Protein AF-A0A7M3M800-F1 (afdb_monomer)

Sequence (243 aa):
MPFVLALTIFAPSRLDRTDDPLITRAHIARTAVGVAATLWMIYAYPMRQSATDFAKDRFTEVFISAGVLVVTGPIALIAFLIAARPPLRSLYLNRVGRPLLAVAAFCAWPVVLWWLLAEGGLEFAKDFGILQFVVYPLSLVAALFVLLFGLGAIVFSVHFTFRAADVHEILPPLLAPVLVWTMFGFQLFDDAPVAAPPAVQLLFLIAPPVSVTALSVWEVRRLRTHHGITLRRALHRDRPRTA

Nearest PDB structures (foldseek):
  5c21-assembly1_B  TM=1.677E-01  e=7.684E+00  Escherichia coli

Foldseek 3Di:
DLLVVLCVLQPAPDPPDPPDVVLVVLVVVLVVVLVVLVVCQPVVFPFPDDPVVVVVVVVVLLVVLLVVLLVLLVVLLVVLLVLADPPCSVVLVVQVVSLVVLSVLLVCLVVVLCCLPPPNQQVVLVVPVVCSVVSVVVSVVVSVSSVVNNVSSSVSCNVCSSNLVSSDVLSVLVSQLVSLVVSLVVVVPDDDRTPDDPVSSVCSSVVRNVSSNVSSVVVQVCCCPPVVDHSCVSRVVDDPPDD

Mean predicted aligned error: 11.09 Å

Solvent-accessible surface area (backbone atoms only — not comparable to full-atom values): 13161 Å² total; per-residue (Å²): 110,43,53,59,54,27,45,68,57,21,46,65,85,68,89,82,60,86,80,49,68,66,58,56,48,51,53,51,51,50,51,50,52,53,49,51,52,51,53,48,49,61,71,76,30,63,61,75,52,54,76,68,53,54,51,49,52,53,51,50,50,52,54,51,51,35,56,50,42,61,55,47,49,56,51,53,50,50,51,50,51,69,66,32,49,91,78,55,44,62,64,39,55,74,38,44,58,56,29,49,47,34,43,48,52,57,66,43,41,63,55,53,42,46,37,34,68,63,64,57,24,56,49,54,17,62,78,48,60,86,51,20,78,56,40,40,59,49,32,51,52,49,40,51,42,48,51,48,22,43,57,33,41,45,56,33,31,61,74,38,52,33,23,38,51,65,58,36,84,66,43,48,50,55,48,52,32,54,52,40,48,53,49,45,59,56,54,72,78,50,80,77,68,47,70,55,60,68,71,55,50,52,46,66,59,46,47,60,39,53,52,41,40,52,50,27,54,48,49,54,51,44,37,33,73,79,68,67,50,36,77,47,61,75,32,64,65,63,73,81,81,82,124

pLDDT: mean 73.56, std 10.27, range [41.38, 89.31]

Radius of gyration: 21.96 Å; Cα contacts (8 Å, |Δi|>4): 191; chains: 1; bounding box: 59×44×64 Å

Secondary structure (DSSP, 8-state):
-HHHHHHHHHS---TT----HHHHHHHHHHHHHHHHHHHHHHHHS-BSS-HHHHHHHHHHHHHHHHHHHHHHHHHHHHHHHHHS-TTTHHHHHHHHHHHHHHHHHHHHHHHHHHHHHTTSSTTTTGGGGGGHHHHHHHHHHHHHHHHHHHHHHHHHHHHHGGGGGGT-TTHHHHHHHHHHHHHHHHHTSSPPSB---HHHHHHHHHHHHHHHHHHHHHHHHHHHHHS---HHHHTT-------

Structure (mmCIF, N/CA/C/O backbone):
data_AF-A0A7M3M800-F1
#
_entry.id   AF-A0A7M3M800-F1
#
loop_
_atom_site.group_PDB
_atom_site.id
_atom_site.type_symbol
_atom_site.label_atom_id
_atom_site.label_alt_id
_atom_site.label_comp_id
_atom_site.label_asym_id
_atom_site.label_entity_id
_atom_site.label_seq_id
_atom_site.pdbx_PDB_ins_code
_atom_site.Cartn_x
_atom_site.Cartn_y
_atom_site.Cartn_z
_atom_site.occupancy
_atom_site.B_iso_or_equiv
_atom_site.auth_seq_id
_atom_site.auth_comp_id
_atom_site.auth_asym_id
_atom_site.auth_atom_id
_atom_site.pdbx_PDB_model_num
ATOM 1 N N . MET A 1 1 ? 22.553 0.624 3.981 1.00 66.62 1 MET A N 1
ATOM 2 C CA . MET A 1 1 ? 21.696 -0.189 3.086 1.00 66.62 1 MET A CA 1
ATOM 3 C C . MET A 1 1 ? 20.336 0.494 2.936 1.00 66.62 1 MET A C 1
ATOM 5 O O . MET A 1 1 ? 19.708 0.730 3.964 1.00 66.62 1 MET A O 1
ATOM 9 N N . PRO A 1 2 ? 19.886 0.840 1.715 1.00 69.25 2 PRO A N 1
ATOM 10 C CA . PRO A 1 2 ? 18.674 1.646 1.478 1.00 69.25 2 PRO A CA 1
ATOM 11 C C . PRO A 1 2 ? 17.392 0.989 2.012 1.00 69.25 2 PRO A C 1
ATOM 13 O O . PRO A 1 2 ? 16.551 1.660 2.603 1.00 69.25 2 PRO A O 1
ATOM 16 N N . PHE A 1 3 ? 17.294 -0.340 1.926 1.00 67.00 3 PHE A N 1
ATOM 17 C CA . PHE A 1 3 ? 16.167 -1.100 2.477 1.00 67.00 3 PHE A CA 1
ATOM 18 C C . PHE A 1 3 ? 16.067 -1.028 4.002 1.00 67.00 3 PHE A C 1
ATOM 20 O O . PHE A 1 3 ? 14.967 -0.971 4.536 1.00 67.00 3 PHE A O 1
ATOM 27 N N . VAL A 1 4 ? 17.198 -0.981 4.710 1.00 72.12 4 VAL A N 1
ATOM 28 C CA . VAL A 1 4 ? 17.208 -0.848 6.176 1.00 72.12 4 VAL A CA 1
ATOM 29 C C . VAL A 1 4 ? 16.710 0.537 6.587 1.00 72.12 4 VAL A C 1
ATOM 31 O O . VAL A 1 4 ? 15.950 0.649 7.540 1.00 72.12 4 VAL A O 1
ATOM 34 N N . LEU A 1 5 ? 17.073 1.581 5.835 1.00 69.81 5 LEU A N 1
ATOM 35 C CA . LEU A 1 5 ? 16.568 2.936 6.066 1.00 69.81 5 LEU A CA 1
ATOM 36 C C . LEU A 1 5 ? 15.060 3.035 5.783 1.00 69.81 5 LEU A C 1
ATOM 38 O O . LEU A 1 5 ? 14.322 3.660 6.538 1.00 69.81 5 LEU A O 1
ATOM 42 N N . ALA A 1 6 ? 14.581 2.391 4.717 1.00 63.91 6 ALA A N 1
ATOM 43 C CA . ALA A 1 6 ? 13.150 2.315 4.449 1.00 63.91 6 ALA A CA 1
ATOM 44 C C . ALA A 1 6 ? 12.423 1.551 5.575 1.00 63.91 6 ALA A C 1
ATOM 46 O O . ALA A 1 6 ? 11.414 2.022 6.093 1.00 63.91 6 ALA A O 1
ATOM 47 N N . LEU A 1 7 ? 12.974 0.431 6.046 1.00 62.25 7 LEU A N 1
ATOM 48 C CA . LEU A 1 7 ? 12.419 -0.295 7.188 1.00 62.25 7 LEU A CA 1
ATOM 49 C C . LEU A 1 7 ? 12.346 0.575 8.446 1.00 62.25 7 LEU A C 1
ATOM 51 O O . LEU A 1 7 ? 11.314 0.587 9.099 1.00 62.25 7 LEU A O 1
ATOM 55 N N . THR A 1 8 ? 13.373 1.351 8.789 1.00 67.44 8 THR A N 1
ATOM 56 C CA . THR A 1 8 ? 13.325 2.189 10.002 1.00 67.44 8 THR A CA 1
ATOM 57 C C . THR A 1 8 ? 12.330 3.346 9.900 1.00 67.44 8 THR A C 1
ATOM 59 O O . THR A 1 8 ? 11.743 3.748 10.909 1.00 67.44 8 THR A O 1
ATOM 62 N N . ILE A 1 9 ? 12.121 3.887 8.697 1.00 63.56 9 ILE A N 1
ATOM 63 C CA . ILE A 1 9 ? 11.197 5.003 8.464 1.00 63.56 9 ILE A CA 1
ATOM 64 C C . ILE A 1 9 ? 9.745 4.530 8.406 1.00 63.56 9 ILE A C 1
ATOM 66 O O . ILE A 1 9 ? 8.882 5.235 8.930 1.00 63.56 9 ILE A O 1
ATOM 70 N N . PHE A 1 10 ? 9.477 3.363 7.810 1.00 57.25 10 PHE A N 1
ATOM 71 C CA . PHE A 1 10 ? 8.125 2.864 7.536 1.00 57.25 10 PHE A CA 1
ATOM 72 C C . PHE A 1 10 ? 7.652 1.753 8.485 1.00 57.25 10 PHE A C 1
ATOM 74 O O . PHE A 1 10 ? 6.443 1.570 8.616 1.00 57.25 10 PHE A O 1
ATOM 81 N N . ALA A 1 11 ? 8.543 1.039 9.180 1.00 55.22 11 ALA A N 1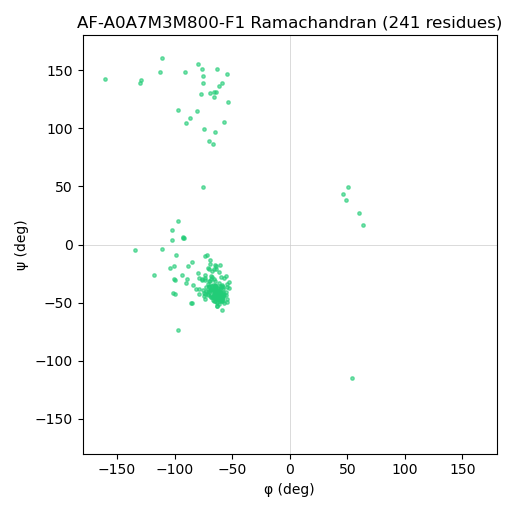
ATOM 82 C CA . ALA A 1 11 ? 8.130 0.034 10.157 1.00 55.22 11 ALA A CA 1
ATOM 83 C C . ALA A 1 11 ? 7.622 0.695 11.458 1.00 55.22 11 ALA A C 1
ATOM 85 O O . ALA A 1 11 ? 8.209 1.677 11.933 1.00 55.22 11 ALA A O 1
ATOM 86 N N . PRO A 1 12 ? 6.538 0.173 12.063 1.00 56.97 12 PRO A N 1
ATOM 87 C CA . PRO A 1 12 ? 6.057 0.620 13.367 1.00 56.97 12 PRO A CA 1
ATOM 88 C C . PRO A 1 12 ? 7.122 0.377 14.439 1.00 56.97 12 PRO A C 1
ATOM 90 O O . PRO A 1 12 ? 7.728 -0.690 14.487 1.00 56.97 12 PRO A O 1
ATOM 93 N N . SER A 1 13 ? 7.346 1.351 15.322 1.00 53.56 13 SER A N 1
ATOM 94 C CA . SER A 1 13 ? 8.432 1.289 16.315 1.00 53.56 13 SER A CA 1
ATOM 95 C C . SER A 1 13 ? 7.961 0.919 17.727 1.00 53.56 13 SER A C 1
ATOM 97 O O . SER A 1 13 ? 8.688 1.155 18.691 1.00 53.56 13 SER A O 1
ATOM 99 N N . ARG A 1 14 ? 6.721 0.443 17.899 1.00 53.25 14 ARG A N 1
ATOM 100 C CA . ARG A 1 14 ? 6.152 0.130 19.221 1.00 53.25 14 ARG A CA 1
ATOM 101 C C . ARG A 1 14 ? 6.281 -1.359 19.555 1.00 53.25 14 ARG A C 1
ATOM 103 O O . ARG A 1 14 ? 5.623 -2.186 18.942 1.00 53.25 14 ARG A O 1
ATOM 110 N N . LEU A 1 15 ? 7.068 -1.641 20.596 1.00 42.09 15 LEU A N 1
ATOM 111 C CA . LEU A 1 15 ? 7.199 -2.932 21.299 1.00 42.09 15 LEU A CA 1
ATOM 112 C C . LEU A 1 15 ? 5.979 -3.299 22.168 1.00 42.09 15 LEU A C 1
ATOM 114 O O . LEU A 1 15 ? 5.907 -4.411 22.668 1.00 42.09 15 LEU A O 1
ATOM 118 N N . ASP A 1 16 ? 5.035 -2.374 22.351 1.00 47.22 16 ASP A N 1
ATOM 119 C CA . ASP A 1 16 ? 3.872 -2.529 23.241 1.00 47.22 16 ASP A CA 1
ATOM 120 C C . ASP A 1 16 ? 2.608 -2.973 22.483 1.00 47.22 16 ASP A C 1
ATOM 122 O O . ASP A 1 16 ? 1.481 -2.744 22.915 1.00 47.22 16 ASP A O 1
ATOM 126 N N . ARG A 1 17 ? 2.788 -3.550 21.287 1.00 59.06 17 ARG A N 1
ATOM 127 C CA . ARG A 1 17 ? 1.680 -4.092 20.503 1.00 59.06 17 ARG A CA 1
ATOM 128 C C . ARG A 1 17 ? 1.164 -5.332 21.218 1.00 59.06 17 ARG A C 1
ATOM 130 O O . ARG A 1 17 ? 1.930 -6.241 21.525 1.00 59.06 17 ARG A O 1
ATOM 137 N N . THR A 1 18 ? -0.145 -5.402 21.421 1.00 56.22 18 THR A N 1
ATOM 138 C CA . THR A 1 18 ? -0.810 -6.667 21.734 1.00 56.22 18 THR A CA 1
ATOM 139 C C . THR A 1 18 ? -0.702 -7.569 20.506 1.00 56.22 18 THR A C 1
ATOM 141 O O . THR A 1 18 ? -1.545 -7.554 19.611 1.00 56.22 18 THR A O 1
ATOM 144 N N . ASP A 1 19 ? 0.408 -8.303 20.417 1.00 57.59 19 ASP A N 1
ATOM 145 C CA . ASP A 1 19 ? 0.645 -9.301 19.382 1.00 57.59 19 ASP A CA 1
ATOM 146 C C . ASP A 1 19 ? -0.277 -10.484 19.631 1.00 57.59 19 ASP A C 1
ATOM 148 O O . ASP A 1 19 ? 0.033 -11.433 20.350 1.00 57.59 19 ASP A O 1
ATOM 152 N N . ASP A 1 20 ? -1.462 -10.395 19.046 1.00 65.81 20 ASP A N 1
ATOM 153 C CA . ASP A 1 20 ? -2.425 -11.464 19.120 1.00 65.81 20 ASP A CA 1
ATOM 154 C C . ASP A 1 20 ? -2.160 -12.480 17.991 1.00 65.81 20 ASP A C 1
ATOM 156 O O . ASP A 1 20 ? -2.431 -12.196 16.815 1.00 65.81 20 ASP A O 1
ATOM 160 N N . PRO A 1 21 ? -1.662 -13.691 18.309 1.00 74.06 21 PRO A N 1
ATOM 161 C CA . PRO A 1 21 ? -1.259 -14.674 17.305 1.00 74.06 21 PRO A CA 1
ATOM 162 C C . PRO A 1 21 ? -2.417 -15.112 16.403 1.00 74.06 21 PRO A C 1
ATOM 164 O O . PRO A 1 21 ? -2.196 -15.551 15.275 1.00 74.06 21 PRO A O 1
ATOM 167 N N . LEU A 1 22 ? -3.662 -14.982 16.862 1.00 73.56 22 LEU A N 1
ATOM 168 C CA . LEU A 1 22 ? -4.841 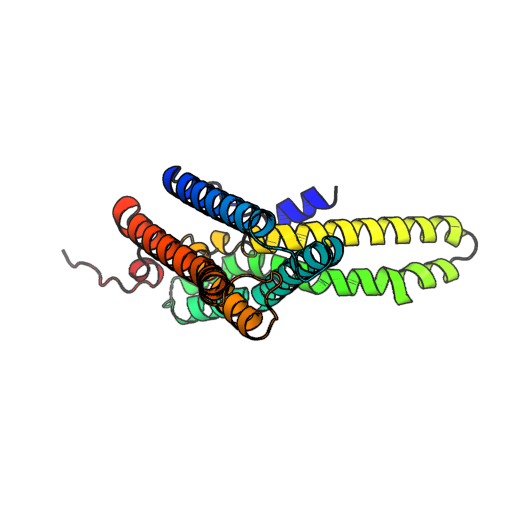-15.309 16.064 1.00 73.56 22 LEU A CA 1
ATOM 169 C C . LEU A 1 22 ? -5.150 -14.231 15.007 1.00 73.56 22 LEU A C 1
ATOM 171 O O . LEU A 1 22 ? -5.636 -14.589 13.937 1.00 73.56 22 LEU A O 1
ATOM 175 N N . ILE A 1 23 ? -4.813 -12.954 15.243 1.00 71.75 23 ILE A N 1
ATOM 176 C CA . ILE A 1 23 ? -4.910 -11.901 14.211 1.00 71.75 23 ILE A CA 1
ATOM 177 C C . ILE A 1 23 ? -3.870 -12.169 13.121 1.00 71.75 23 ILE A C 1
ATOM 179 O O . ILE A 1 23 ? -4.193 -12.200 11.934 1.00 71.75 23 ILE A O 1
ATOM 183 N N . THR A 1 24 ? -2.639 -12.493 13.523 1.00 75.50 24 THR A N 1
ATOM 184 C CA . THR A 1 24 ? -1.573 -12.873 12.588 1.00 75.50 24 THR A CA 1
ATOM 185 C C . THR A 1 24 ? -1.970 -14.087 11.744 1.00 75.50 24 THR A C 1
ATOM 187 O O . THR A 1 24 ? -1.823 -14.065 10.523 1.00 75.50 24 THR A O 1
ATOM 190 N N . ARG A 1 25 ? -2.550 -15.129 12.357 1.00 78.31 25 ARG A N 1
ATOM 191 C CA . ARG A 1 25 ? -3.061 -16.302 11.624 1.00 78.31 25 ARG A CA 1
ATOM 192 C C . ARG A 1 25 ? -4.185 -15.944 10.656 1.00 78.31 25 ARG A C 1
ATOM 194 O O . ARG A 1 25 ? -4.198 -16.476 9.551 1.00 78.31 25 ARG A O 1
ATOM 201 N N . ALA A 1 26 ? -5.095 -15.049 11.035 1.00 79.12 26 ALA A N 1
ATOM 202 C CA . ALA A 1 26 ? -6.180 -14.612 10.161 1.00 79.12 26 ALA A CA 1
ATOM 203 C C . ALA A 1 26 ? -5.655 -13.849 8.931 1.00 79.12 26 ALA A C 1
ATOM 205 O O . ALA A 1 26 ? -6.095 -14.120 7.813 1.00 79.12 26 ALA A O 1
ATOM 206 N N . HIS A 1 27 ? -4.662 -12.969 9.102 1.00 78.06 27 HIS A N 1
ATOM 207 C CA . HIS A 1 27 ? -3.995 -12.313 7.974 1.00 78.06 27 HIS A CA 1
ATOM 208 C C . HIS A 1 27 ? -3.256 -13.307 7.074 1.00 78.06 27 HIS A C 1
ATOM 210 O O . HIS A 1 27 ? -3.375 -13.219 5.855 1.00 78.06 27 HIS A O 1
ATOM 216 N N . ILE A 1 28 ? -2.535 -14.277 7.647 1.00 82.62 28 ILE A N 1
ATOM 217 C CA . ILE A 1 28 ? -1.843 -15.315 6.867 1.00 82.62 28 ILE A CA 1
ATOM 218 C C . ILE A 1 28 ? -2.851 -16.152 6.077 1.00 82.62 28 ILE A C 1
ATOM 220 O O . ILE A 1 28 ? -2.667 -16.350 4.880 1.00 82.62 28 ILE A O 1
ATOM 224 N N . ALA A 1 29 ? -3.935 -16.598 6.717 1.00 82.00 29 ALA A N 1
ATOM 225 C CA . ALA A 1 29 ? -4.981 -17.377 6.066 1.00 82.00 29 ALA A CA 1
ATOM 226 C C . ALA A 1 29 ? -5.623 -16.593 4.915 1.00 82.00 29 ALA A C 1
ATOM 228 O O . ALA A 1 29 ? -5.766 -17.119 3.816 1.00 82.00 29 ALA A O 1
ATOM 229 N N . ARG A 1 30 ? -5.938 -15.311 5.134 1.00 83.62 30 ARG A N 1
ATOM 230 C CA . ARG A 1 30 ? -6.452 -14.411 4.096 1.00 83.62 30 ARG A CA 1
ATOM 231 C C . ARG A 1 30 ? -5.497 -14.321 2.905 1.00 83.62 30 ARG A C 1
ATOM 233 O O . ARG A 1 30 ? -5.934 -14.467 1.765 1.00 83.62 30 ARG A O 1
ATOM 240 N N . THR A 1 31 ? -4.216 -14.069 3.158 1.00 83.75 31 THR A N 1
ATOM 241 C CA . THR A 1 31 ? -3.204 -13.957 2.101 1.00 83.75 31 THR A CA 1
ATOM 242 C C . THR A 1 31 ? -3.055 -15.278 1.352 1.00 83.75 31 THR A C 1
ATOM 244 O O . THR A 1 31 ? -3.045 -15.278 0.126 1.00 83.75 31 THR A O 1
ATOM 247 N N . ALA A 1 32 ? -3.029 -16.408 2.063 1.00 84.12 32 ALA A N 1
ATOM 248 C CA . ALA A 1 32 ? -2.947 -17.735 1.461 1.00 84.12 32 ALA A CA 1
ATOM 249 C C . ALA A 1 32 ? -4.154 -18.034 0.559 1.00 84.12 32 ALA A C 1
ATOM 251 O O . ALA A 1 32 ? -3.973 -18.482 -0.570 1.00 84.12 32 ALA A O 1
ATOM 252 N N . VAL A 1 33 ? -5.373 -17.724 1.015 1.00 85.38 33 VAL A N 1
ATOM 253 C CA . VAL A 1 33 ? -6.597 -17.879 0.214 1.00 85.38 33 VAL A CA 1
ATOM 254 C C . VAL A 1 33 ? -6.559 -16.975 -1.019 1.00 85.38 33 VAL A C 1
ATOM 256 O O . VAL A 1 33 ? -6.874 -17.435 -2.111 1.00 85.38 33 VAL A O 1
ATOM 259 N N . GLY A 1 34 ? -6.126 -15.719 -0.881 1.00 83.81 34 GLY A N 1
ATOM 260 C CA . GLY A 1 34 ? -5.997 -14.796 -2.014 1.00 83.81 34 GLY A CA 1
ATOM 261 C C . GLY A 1 34 ? -4.972 -15.260 -3.055 1.00 83.81 34 GLY A C 1
ATOM 262 O O . GLY A 1 34 ? -5.244 -15.212 -4.256 1.00 83.81 34 GLY A O 1
ATOM 263 N N . VAL A 1 35 ? -3.819 -15.766 -2.606 1.00 86.38 35 VAL A N 1
ATOM 264 C CA . VAL A 1 35 ? -2.786 -16.338 -3.483 1.00 86.38 35 VAL A CA 1
ATOM 265 C C . VAL A 1 35 ? -3.309 -17.589 -4.184 1.00 86.38 35 VAL A C 1
ATOM 267 O O . VAL A 1 35 ? -3.219 -17.676 -5.406 1.00 86.38 35 VAL A O 1
ATOM 270 N N . ALA A 1 36 ? -3.910 -18.523 -3.444 1.00 87.19 36 ALA A N 1
ATOM 271 C CA . ALA A 1 36 ? -4.476 -19.744 -4.011 1.00 87.19 36 ALA A CA 1
ATOM 272 C C . ALA A 1 36 ? -5.576 -19.440 -5.040 1.00 87.19 36 ALA A C 1
ATOM 274 O O . ALA A 1 36 ? -5.578 -20.023 -6.120 1.00 87.19 36 ALA A O 1
ATOM 275 N N . ALA A 1 37 ? -6.462 -18.484 -4.748 1.00 83.56 37 ALA A N 1
ATOM 276 C CA . ALA A 1 37 ? -7.500 -18.042 -5.672 1.00 83.56 37 ALA A C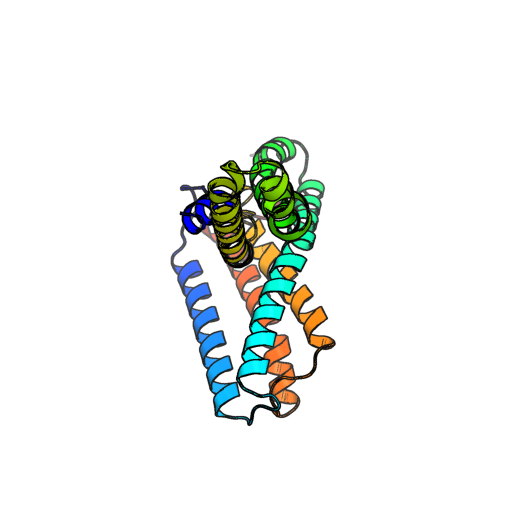A 1
ATOM 277 C C . ALA A 1 37 ? -6.904 -17.424 -6.947 1.00 83.56 37 ALA A C 1
ATOM 279 O O . ALA A 1 37 ? -7.350 -17.734 -8.048 1.00 83.56 37 ALA A O 1
ATOM 280 N N . THR A 1 38 ? -5.861 -16.598 -6.813 1.00 83.00 38 THR A N 1
ATOM 281 C CA . THR A 1 38 ? -5.172 -15.993 -7.964 1.00 83.00 38 THR A CA 1
ATOM 282 C C . THR A 1 38 ? -4.516 -17.063 -8.840 1.00 83.00 38 THR A C 1
ATOM 284 O O . THR A 1 38 ? -4.692 -17.048 -10.055 1.00 83.00 38 THR A O 1
ATOM 287 N N . LEU A 1 39 ? -3.808 -18.024 -8.236 1.00 85.25 39 LEU A N 1
ATOM 288 C CA . LEU A 1 39 ? -3.189 -19.139 -8.960 1.00 85.25 39 LEU A CA 1
ATOM 289 C C . LEU A 1 39 ? -4.233 -20.011 -9.658 1.00 85.25 39 LEU A C 1
ATOM 291 O O . LEU A 1 39 ? -4.055 -20.372 -10.819 1.00 85.25 39 LEU A O 1
ATOM 295 N N . TRP A 1 40 ? -5.339 -20.307 -8.974 1.00 87.56 40 TRP A N 1
ATOM 296 C CA . TRP A 1 40 ? -6.447 -21.057 -9.553 1.00 87.56 40 TRP A CA 1
ATOM 297 C C . TRP A 1 40 ? -7.052 -20.334 -10.758 1.00 87.56 40 TRP A C 1
ATOM 299 O O . TRP A 1 40 ? -7.280 -20.964 -11.784 1.00 87.56 40 TRP A O 1
ATOM 309 N N . MET A 1 41 ? -7.248 -19.015 -10.677 1.00 82.50 41 MET A N 1
ATOM 310 C CA . MET A 1 41 ? -7.780 -18.220 -11.785 1.00 82.50 41 MET A CA 1
ATOM 311 C C . MET A 1 41 ? -6.844 -18.214 -13.001 1.00 82.50 41 MET A C 1
ATOM 313 O O . MET A 1 41 ? -7.316 -18.389 -14.121 1.00 82.50 41 MET A O 1
ATOM 317 N N . ILE A 1 42 ? -5.534 -18.058 -12.781 1.00 82.00 42 ILE A N 1
ATOM 318 C CA . ILE A 1 42 ? -4.515 -18.090 -13.845 1.00 82.00 42 ILE A CA 1
ATOM 319 C C . ILE A 1 42 ? -4.447 -19.475 -14.504 1.00 82.00 42 ILE A C 1
ATOM 321 O O . ILE A 1 42 ? -4.255 -19.575 -15.711 1.00 82.00 42 ILE A O 1
ATOM 325 N N . TYR A 1 43 ? -4.600 -20.543 -13.719 1.00 83.62 43 TYR A N 1
ATOM 326 C CA . TYR A 1 43 ? -4.579 -21.913 -14.227 1.00 83.62 43 TYR A CA 1
ATOM 327 C C . TYR A 1 43 ? -5.867 -22.288 -14.976 1.00 83.62 43 TYR A C 1
ATOM 329 O O . TYR A 1 43 ? -5.810 -22.955 -16.006 1.00 83.62 43 TYR A O 1
ATOM 337 N N . ALA A 1 44 ? -7.030 -21.882 -14.460 1.00 83.44 44 ALA A N 1
ATOM 338 C CA . ALA A 1 44 ? -8.333 -22.305 -14.970 1.00 83.44 44 ALA A CA 1
ATOM 339 C C . ALA A 1 44 ? -8.788 -21.547 -16.226 1.00 83.44 44 ALA A C 1
ATOM 341 O O . ALA A 1 44 ? -9.610 -22.071 -16.978 1.00 83.44 44 ALA A O 1
ATOM 342 N N . TYR A 1 45 ? -8.291 -20.328 -16.455 1.00 80.56 45 TYR A N 1
ATOM 343 C CA . TYR A 1 45 ? -8.762 -19.470 -17.541 1.00 80.56 45 TYR A CA 1
ATOM 344 C C . TYR A 1 45 ? -7.608 -18.915 -18.382 1.00 80.56 45 TYR A C 1
ATOM 346 O O . TYR A 1 45 ? -6.597 -18.480 -17.829 1.00 80.56 45 TYR A O 1
ATOM 354 N N . PRO A 1 46 ? -7.761 -18.861 -19.720 1.00 74.38 46 PRO A N 1
ATOM 355 C CA . PRO A 1 46 ? -6.745 -18.284 -20.584 1.00 74.38 46 PRO A CA 1
ATOM 356 C C . PRO A 1 46 ? -6.587 -16.789 -20.285 1.00 74.38 46 PRO A C 1
ATOM 358 O O . PRO A 1 46 ? -7.566 -16.034 -20.200 1.00 74.38 46 PRO A O 1
ATOM 361 N N . MET A 1 47 ? -5.335 -16.361 -20.121 1.00 69.75 47 MET A N 1
ATOM 362 C CA . MET A 1 47 ? -5.006 -14.948 -19.957 1.00 69.75 47 MET A CA 1
ATOM 363 C C . MET A 1 47 ? -5.330 -14.208 -21.259 1.00 69.75 47 MET A C 1
ATOM 365 O O . MET A 1 47 ? -4.957 -14.660 -22.341 1.00 69.75 47 MET A O 1
ATOM 369 N N . ARG A 1 48 ? -6.052 -13.082 -21.165 1.00 65.38 48 ARG A N 1
ATOM 370 C CA . ARG A 1 48 ? -6.315 -12.218 -22.334 1.00 65.38 48 ARG A CA 1
ATOM 371 C C . ARG A 1 48 ? -5.078 -11.431 -22.744 1.00 65.38 48 ARG A C 1
ATOM 373 O O . ARG A 1 48 ? -4.950 -11.042 -23.899 1.00 65.38 48 ARG A O 1
ATOM 380 N N . GLN A 1 49 ? -4.197 -11.199 -21.782 1.00 69.81 49 GLN A N 1
ATOM 381 C CA . GLN A 1 49 ? -2.967 -10.448 -21.931 1.00 69.81 49 GLN A CA 1
ATOM 382 C C . GLN A 1 49 ? -1.755 -11.375 -21.815 1.00 69.81 49 GLN A C 1
ATOM 384 O O . GLN A 1 49 ? -1.839 -12.479 -21.269 1.00 69.81 49 GLN A O 1
ATOM 389 N N . SER A 1 50 ? -0.608 -10.915 -22.314 1.00 73.19 50 SER A N 1
ATOM 390 C CA . SER A 1 50 ? 0.652 -11.629 -22.126 1.00 73.19 50 SER A CA 1
ATOM 391 C C . SER A 1 50 ? 1.018 -11.689 -20.633 1.00 73.19 50 SER A C 1
ATOM 393 O O . SER A 1 50 ? 0.693 -10.784 -19.863 1.00 73.19 50 SER A O 1
ATOM 395 N N . ALA A 1 51 ? 1.740 -12.731 -20.202 1.00 73.06 51 ALA A N 1
ATOM 396 C CA . ALA A 1 51 ? 2.181 -12.851 -18.805 1.00 73.06 51 ALA A CA 1
ATOM 397 C C . ALA A 1 51 ? 3.028 -11.644 -18.343 1.00 73.06 51 ALA A C 1
ATOM 399 O O . ALA A 1 51 ? 3.020 -11.286 -17.165 1.00 73.06 51 ALA A O 1
ATOM 400 N N . THR A 1 52 ? 3.736 -10.996 -19.275 1.00 75.56 52 THR A N 1
ATOM 401 C CA . THR A 1 52 ? 4.494 -9.768 -19.013 1.00 75.56 52 THR A CA 1
ATOM 402 C C . THR A 1 52 ? 3.601 -8.562 -18.758 1.00 75.56 52 THR A C 1
ATOM 404 O O . THR A 1 52 ? 3.947 -7.737 -17.917 1.00 75.56 52 THR A O 1
ATOM 407 N N . ASP A 1 53 ? 2.463 -8.459 -19.441 1.00 77.62 53 ASP A N 1
ATOM 408 C CA . ASP A 1 53 ? 1.530 -7.346 -19.247 1.00 77.62 53 ASP A CA 1
ATOM 409 C C . ASP A 1 53 ? 0.754 -7.518 -17.940 1.00 77.62 53 ASP A C 1
ATOM 411 O O . ASP A 1 53 ? 0.688 -6.581 -17.153 1.00 77.62 53 ASP A O 1
ATOM 415 N N . PHE A 1 54 ? 0.358 -8.749 -17.597 1.00 77.25 54 PHE A N 1
ATOM 416 C CA . PHE A 1 54 ? -0.218 -9.046 -16.282 1.00 77.25 54 PHE A CA 1
ATOM 417 C C . PHE A 1 54 ? 0.723 -8.667 -15.125 1.00 77.25 54 PHE A C 1
ATOM 419 O O . PHE A 1 54 ? 0.299 -8.092 -14.122 1.00 77.25 54 PHE A O 1
ATOM 426 N N . ALA A 1 55 ? 2.021 -8.973 -15.246 1.00 78.38 55 ALA A N 1
ATOM 427 C CA . ALA A 1 55 ? 2.999 -8.589 -14.233 1.00 78.38 55 ALA A CA 1
ATOM 428 C C . ALA A 1 55 ? 3.118 -7.062 -14.115 1.00 78.38 55 ALA A C 1
ATOM 430 O O . ALA A 1 55 ? 3.125 -6.540 -12.999 1.00 78.38 55 ALA A O 1
ATOM 431 N N . LYS A 1 56 ? 3.177 -6.343 -15.245 1.00 78.38 56 LYS A N 1
ATOM 432 C CA . LYS A 1 56 ? 3.211 -4.872 -15.263 1.00 78.38 56 LYS A CA 1
ATOM 433 C C . LYS A 1 56 ? 1.970 -4.272 -14.615 1.00 78.38 56 LYS A C 1
ATOM 435 O O . LYS A 1 56 ? 2.124 -3.378 -13.791 1.00 78.38 56 LYS A O 1
ATOM 440 N N . ASP A 1 57 ? 0.784 -4.787 -14.915 1.00 81.31 57 ASP A N 1
ATOM 441 C CA . ASP A 1 57 ? -0.470 -4.307 -14.330 1.00 81.31 57 ASP A CA 1
ATOM 442 C C . ASP A 1 57 ? -0.472 -4.492 -12.812 1.00 81.31 57 ASP A C 1
ATOM 444 O O . ASP A 1 57 ? -0.806 -3.567 -12.076 1.00 81.31 57 ASP A O 1
ATOM 448 N N . ARG A 1 58 ? 0.028 -5.632 -12.313 1.00 81.69 58 ARG A N 1
ATOM 449 C CA . ARG A 1 58 ? 0.202 -5.849 -10.869 1.00 81.69 58 ARG A CA 1
ATOM 450 C C . ARG A 1 58 ? 1.193 -4.886 -10.229 1.00 81.69 58 ARG A C 1
ATOM 452 O O . ARG A 1 58 ? 0.951 -4.421 -9.117 1.00 81.69 58 ARG A O 1
ATOM 459 N N . PHE A 1 59 ? 2.302 -4.578 -10.899 1.00 79.12 59 PHE A N 1
ATOM 460 C CA . PHE A 1 59 ? 3.222 -3.557 -10.404 1.00 79.12 59 PHE A CA 1
ATOM 461 C C . PHE A 1 59 ? 2.535 -2.192 -10.366 1.00 79.12 59 PHE A C 1
ATOM 463 O O . PHE A 1 59 ? 2.551 -1.545 -9.321 1.00 79.12 59 PHE A O 1
ATOM 470 N N . THR A 1 60 ? 1.884 -1.785 -11.456 1.00 80.81 60 THR A N 1
ATOM 471 C CA . THR A 1 60 ? 1.138 -0.525 -11.561 1.00 80.81 60 THR A CA 1
ATOM 472 C C . THR A 1 60 ? 0.076 -0.407 -10.471 1.00 80.81 60 THR A C 1
ATOM 474 O O . THR A 1 60 ? 0.003 0.620 -9.804 1.00 80.81 60 THR A O 1
ATOM 477 N N . GLU A 1 61 ? -0.676 -1.473 -10.201 1.00 80.81 61 GLU A N 1
ATOM 478 C CA . GLU A 1 61 ? -1.659 -1.536 -9.118 1.00 80.81 61 GLU A CA 1
ATOM 479 C C . GLU A 1 61 ? -1.010 -1.285 -7.747 1.00 80.81 61 GLU A C 1
ATOM 481 O O . GLU A 1 61 ? -1.521 -0.499 -6.949 1.00 80.81 61 GLU A O 1
ATOM 486 N N . VAL A 1 62 ? 0.163 -1.873 -7.478 1.00 79.44 62 VAL A N 1
ATOM 487 C CA . VAL A 1 62 ? 0.922 -1.609 -6.244 1.00 79.44 62 VAL A CA 1
ATOM 488 C C . VAL A 1 62 ? 1.347 -0.137 -6.159 1.00 79.44 62 VAL A C 1
ATOM 490 O O . VAL A 1 62 ? 1.170 0.478 -5.105 1.00 79.44 62 VAL A O 1
ATOM 493 N N . PHE A 1 63 ? 1.835 0.462 -7.248 1.00 78.88 63 PHE A N 1
ATOM 494 C CA . PHE A 1 63 ? 2.179 1.890 -7.288 1.00 78.88 63 PHE A CA 1
ATOM 495 C C . PHE A 1 63 ? 0.962 2.793 -7.046 1.00 78.88 63 PHE A C 1
ATOM 497 O O . PHE A 1 63 ? 1.036 3.713 -6.227 1.00 78.88 63 PHE A O 1
ATOM 504 N N . ILE A 1 64 ? -0.164 2.513 -7.710 1.00 80.25 64 ILE A N 1
ATOM 505 C CA . ILE A 1 64 ? -1.420 3.250 -7.535 1.00 80.25 64 ILE A CA 1
ATOM 506 C C . ILE A 1 64 ? -1.899 3.112 -6.091 1.00 80.25 64 ILE A C 1
ATOM 508 O O . ILE A 1 64 ? -2.235 4.114 -5.463 1.00 80.25 64 ILE A O 1
ATOM 512 N N . SER A 1 65 ? -1.867 1.905 -5.522 1.00 77.12 65 SER A N 1
ATOM 513 C CA . SER A 1 65 ? -2.280 1.666 -4.138 1.00 77.12 65 SER A CA 1
ATOM 514 C C . SER A 1 65 ? -1.432 2.454 -3.134 1.00 77.12 65 SER A C 1
ATOM 516 O O . SER A 1 65 ? -1.984 3.078 -2.225 1.00 77.12 65 SER A O 1
ATOM 518 N N . ALA A 1 66 ? -0.109 2.512 -3.331 1.00 75.31 66 ALA A N 1
ATOM 519 C CA . ALA A 1 66 ? 0.788 3.317 -2.511 1.00 75.31 66 ALA A CA 1
ATOM 520 C C . ALA A 1 66 ? 0.458 4.815 -2.629 1.00 75.31 66 ALA A C 1
ATOM 522 O O . ALA A 1 66 ? 0.335 5.497 -1.612 1.00 75.31 66 ALA A O 1
ATOM 523 N N . GLY A 1 67 ? 0.225 5.315 -3.848 1.00 76.75 67 GLY A N 1
ATOM 524 C CA . GLY A 1 67 ? -0.189 6.700 -4.098 1.00 76.75 67 GLY A CA 1
ATOM 525 C C . GLY A 1 67 ? -1.548 7.051 -3.485 1.00 76.75 67 GLY A C 1
ATOM 526 O O . GLY A 1 67 ? -1.711 8.090 -2.849 1.00 76.75 67 GLY A O 1
ATOM 527 N N . VAL A 1 68 ? -2.529 6.159 -3.585 1.00 78.31 68 VAL A N 1
ATOM 528 C CA . VAL A 1 68 ? -3.840 6.347 -2.955 1.00 78.31 68 VAL A CA 1
ATOM 529 C C . VAL A 1 68 ? -3.721 6.350 -1.443 1.00 78.31 68 VAL A C 1
ATOM 531 O O . VAL A 1 68 ? -4.413 7.120 -0.781 1.00 78.31 68 VAL A O 1
ATOM 534 N N . LEU A 1 69 ? -2.828 5.548 -0.875 1.00 74.31 69 LEU A N 1
ATOM 535 C CA . LEU A 1 69 ? -2.599 5.508 0.559 1.00 74.31 69 LEU A CA 1
ATOM 536 C C . LEU A 1 69 ? -1.905 6.779 1.081 1.00 74.31 69 LEU A C 1
ATOM 538 O O . LEU A 1 69 ? -2.207 7.205 2.196 1.00 74.31 69 LEU A O 1
ATOM 542 N N . VAL A 1 70 ? -1.055 7.429 0.277 1.00 71.94 70 VAL A N 1
ATOM 543 C CA . VAL A 1 70 ? -0.477 8.757 0.579 1.00 71.94 70 VAL A CA 1
ATOM 544 C C . VAL A 1 70 ? -1.561 9.808 0.786 1.00 71.94 70 VAL A C 1
ATOM 546 O O . VAL A 1 70 ? -1.411 10.677 1.636 1.00 71.94 70 VAL A O 1
ATOM 549 N N . VAL A 1 71 ? -2.655 9.731 0.028 1.00 75.44 71 VAL A N 1
ATOM 550 C CA . VAL A 1 71 ? -3.784 10.665 0.134 1.00 75.44 71 VAL A CA 1
ATOM 551 C C . VAL A 1 71 ? -4.762 10.209 1.221 1.00 75.44 71 VAL A C 1
ATOM 553 O O . VAL A 1 71 ? -5.126 10.961 2.126 1.00 75.44 71 VAL A O 1
ATOM 556 N N . THR A 1 72 ? -5.156 8.940 1.168 1.00 70.19 72 THR A N 1
ATOM 557 C CA . THR A 1 72 ? -6.187 8.344 2.026 1.00 70.19 72 THR A CA 1
ATOM 558 C C . THR A 1 72 ? -5.736 8.242 3.480 1.00 70.19 72 THR A C 1
ATOM 560 O O . THR A 1 72 ? -6.527 8.503 4.384 1.00 70.19 72 THR A O 1
ATOM 563 N N . GLY A 1 73 ? -4.466 7.905 3.727 1.00 71.06 73 GLY A N 1
ATOM 564 C CA . GLY A 1 73 ? -3.899 7.756 5.068 1.00 71.06 73 GLY A CA 1
ATOM 565 C C . GLY A 1 73 ? -4.012 9.037 5.903 1.00 71.06 73 GLY A C 1
ATOM 566 O O . GLY A 1 73 ? -4.636 9.001 6.966 1.00 71.06 73 GLY A O 1
ATOM 567 N N . PRO A 1 74 ? -3.487 10.184 5.431 1.00 70.38 74 PRO A N 1
ATOM 568 C CA . PRO A 1 74 ? -3.660 11.476 6.087 1.00 70.38 74 PRO A CA 1
ATOM 569 C C . PRO A 1 74 ? -5.121 11.904 6.218 1.00 70.38 74 PRO A C 1
ATOM 571 O O . PRO A 1 74 ? -5.498 12.370 7.288 1.00 70.38 74 PRO A O 1
ATOM 574 N N . ILE A 1 75 ? -5.961 11.719 5.190 1.00 72.56 75 ILE A N 1
ATOM 575 C CA . ILE A 1 75 ? -7.391 12.070 5.270 1.00 72.56 75 ILE A CA 1
ATOM 576 C C . ILE A 1 75 ? -8.076 11.292 6.394 1.00 72.56 75 ILE A C 1
ATOM 578 O O . ILE A 1 75 ? -8.753 11.882 7.235 1.00 72.56 75 ILE A O 1
ATOM 582 N N . ALA A 1 76 ? -7.874 9.979 6.453 1.00 70.56 76 ALA A N 1
ATOM 583 C CA . ALA A 1 76 ? -8.453 9.140 7.491 1.00 70.56 76 ALA A CA 1
ATOM 584 C C . ALA A 1 76 ? -7.875 9.454 8.881 1.00 70.56 76 ALA A C 1
ATOM 586 O O . ALA A 1 76 ? -8.611 9.448 9.869 1.00 70.56 76 ALA A O 1
ATOM 587 N N . LEU A 1 77 ? -6.588 9.802 8.968 1.00 69.31 77 LEU A N 1
ATOM 588 C CA . LEU A 1 77 ? -5.957 10.264 10.203 1.00 69.31 77 LEU A CA 1
ATOM 589 C C . LEU A 1 77 ? -6.554 11.595 10.683 1.00 69.31 77 LEU A C 1
ATOM 591 O O . LEU A 1 77 ? -6.873 11.737 11.862 1.00 69.31 77 LEU A O 1
ATOM 595 N N . ILE A 1 78 ? -6.754 12.557 9.780 1.00 70.62 78 ILE A N 1
ATOM 596 C CA . ILE A 1 78 ? -7.396 13.845 10.065 1.00 70.62 78 ILE A CA 1
ATOM 597 C C . ILE A 1 78 ? -8.850 13.623 10.489 1.00 70.62 78 ILE A C 1
ATOM 599 O O . ILE A 1 78 ? -9.269 14.167 11.509 1.00 70.62 78 ILE A O 1
ATOM 603 N N . ALA A 1 79 ? -9.602 12.784 9.774 1.00 72.94 79 ALA A N 1
ATOM 604 C CA . ALA A 1 79 ? -10.972 12.428 10.133 1.00 72.94 79 ALA A CA 1
ATOM 605 C C . ALA A 1 79 ? -11.043 11.797 11.535 1.00 72.94 79 ALA A C 1
ATOM 607 O O . ALA A 1 79 ? -11.906 12.160 12.337 1.00 72.94 79 ALA A O 1
ATOM 608 N N . PHE A 1 80 ? -10.093 10.918 11.872 1.00 69.62 80 PHE A N 1
ATOM 609 C CA . PHE A 1 80 ? -9.968 10.336 13.208 1.00 69.62 80 PHE A CA 1
ATOM 610 C C . PHE A 1 80 ? -9.647 11.394 14.277 1.00 69.62 80 PHE A C 1
ATOM 612 O O . PHE A 1 80 ? -10.267 11.404 15.341 1.00 69.62 80 PHE A O 1
ATOM 619 N N . LEU A 1 81 ? -8.728 12.324 13.994 1.00 69.00 81 LEU A N 1
ATOM 620 C CA . LEU A 1 81 ? -8.373 13.423 14.901 1.00 69.00 81 LEU A CA 1
ATOM 621 C C . LEU A 1 81 ? -9.528 14.406 15.127 1.00 69.00 81 LEU A C 1
ATOM 623 O O . LEU A 1 81 ? -9.691 14.887 16.245 1.00 69.00 81 LEU A O 1
ATOM 627 N N . ILE A 1 82 ? -10.319 14.705 14.092 1.00 71.00 82 ILE A N 1
ATOM 628 C CA . ILE A 1 82 ? -11.523 15.546 14.193 1.00 71.00 82 ILE A CA 1
ATOM 629 C C . ILE A 1 82 ? -12.591 14.840 15.033 1.00 71.00 82 ILE A C 1
ATOM 631 O O . ILE A 1 82 ? -13.264 15.475 15.844 1.00 71.00 82 ILE A O 1
ATOM 635 N N . ALA A 1 83 ? -12.738 13.523 14.871 1.00 70.00 83 ALA A N 1
ATOM 636 C CA . ALA A 1 83 ? -13.682 12.740 15.658 1.00 70.00 83 ALA A CA 1
ATOM 637 C C . ALA A 1 83 ? -13.280 12.635 17.146 1.00 70.00 83 ALA A C 1
ATOM 639 O O . ALA A 1 83 ? -14.158 12.472 18.002 1.00 70.00 83 ALA A O 1
ATOM 640 N N . ALA A 1 84 ? -11.984 12.721 17.468 1.00 64.56 84 ALA A N 1
ATOM 641 C CA . ALA A 1 84 ? -11.456 12.620 18.828 1.00 64.56 84 ALA A CA 1
ATOM 642 C C . ALA A 1 84 ? -11.674 13.911 19.649 1.00 64.56 84 ALA A C 1
ATOM 644 O O . ALA A 1 84 ? -11.325 15.014 19.229 1.00 64.56 84 ALA A O 1
ATOM 645 N N . ARG A 1 85 ? -12.230 13.786 20.865 1.00 59.91 85 ARG A N 1
ATOM 646 C CA . ARG A 1 85 ? -12.488 14.925 21.770 1.00 59.91 85 ARG A CA 1
ATOM 647 C C . ARG A 1 85 ? -11.207 15.446 22.468 1.00 59.91 85 ARG A C 1
ATOM 649 O O . ARG A 1 85 ? -10.285 14.663 22.713 1.00 59.91 85 ARG A O 1
ATOM 656 N N . PRO A 1 86 ? -11.141 16.748 22.827 1.00 46.25 86 PRO A N 1
ATOM 657 C CA . PRO A 1 86 ? -9.997 17.356 23.522 1.00 46.25 86 PRO A CA 1
ATOM 658 C C . PRO A 1 86 ? -9.999 16.903 24.993 1.00 46.25 86 PRO A C 1
ATOM 660 O O . PRO A 1 86 ? -10.863 17.338 25.752 1.00 46.25 86 PRO A O 1
ATOM 663 N N . PRO A 1 87 ? -9.182 15.891 25.355 1.00 55.56 87 PRO A N 1
ATOM 664 C CA . PRO A 1 87 ? -7.784 16.096 25.774 1.00 55.56 87 PRO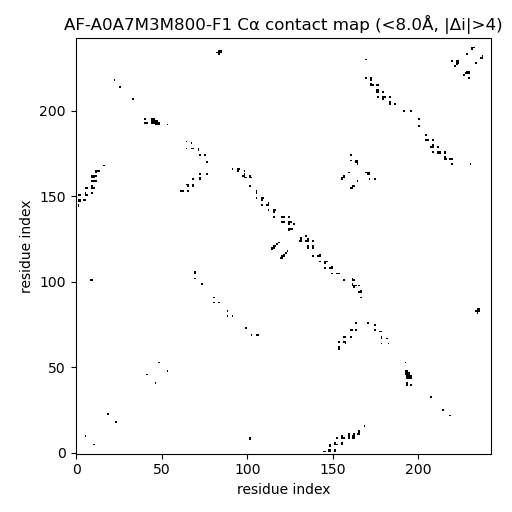 A CA 1
ATOM 665 C C . PRO A 1 87 ? -6.760 15.120 25.147 1.00 55.56 87 PRO A C 1
ATOM 667 O O . PRO A 1 87 ? -5.559 15.285 25.330 1.00 55.56 87 PRO A O 1
ATOM 670 N N . LEU A 1 88 ? -7.199 14.120 24.373 1.00 57.78 88 LEU A N 1
ATOM 671 C CA . LEU A 1 88 ? -6.322 13.121 23.730 1.00 57.78 88 LEU A CA 1
ATOM 672 C C . LEU A 1 88 ? -5.747 13.594 22.386 1.00 57.78 88 LEU A C 1
ATOM 674 O O . LEU A 1 88 ? -4.770 13.036 21.888 1.00 57.78 88 LEU A O 1
ATOM 678 N N . ARG A 1 89 ? -6.320 14.656 21.806 1.00 59.72 89 ARG A N 1
ATOM 679 C CA . ARG A 1 89 ? -5.876 15.231 20.530 1.00 59.72 89 ARG A CA 1
ATOM 680 C C . ARG A 1 89 ? -4.413 15.689 20.576 1.00 59.72 89 ARG A C 1
ATOM 682 O O . ARG A 1 89 ? -3.717 15.495 19.591 1.00 59.72 89 ARG A O 1
ATOM 689 N N . SER A 1 90 ? -3.922 16.217 21.702 1.00 60.53 90 SER A N 1
ATOM 690 C CA . SER A 1 90 ? -2.508 16.613 21.849 1.00 60.53 90 SER A CA 1
ATOM 691 C C . SER A 1 90 ? -1.562 15.406 21.877 1.00 60.53 90 SER A C 1
ATOM 693 O O . SER A 1 90 ? -0.514 15.429 21.237 1.00 60.53 90 SER A O 1
ATOM 695 N N . LEU A 1 91 ? -1.958 14.313 22.539 1.00 63.16 91 LEU A N 1
ATOM 696 C CA . LEU A 1 91 ? -1.200 13.059 22.563 1.00 63.16 91 LEU A CA 1
ATOM 697 C C . LEU A 1 91 ? -1.119 12.409 21.179 1.00 63.16 91 LEU A C 1
ATOM 699 O O . LEU A 1 91 ? -0.059 11.903 20.810 1.00 63.16 91 LEU A O 1
ATOM 703 N N . TYR A 1 92 ? -2.209 12.438 20.406 1.00 63.34 92 TYR A N 1
ATOM 704 C CA . TYR A 1 92 ? -2.193 11.948 19.028 1.00 63.34 92 TYR A CA 1
ATOM 705 C C . TYR A 1 92 ? -1.407 12.884 18.103 1.00 63.34 92 TYR A C 1
ATOM 707 O O . TYR A 1 92 ? -0.583 12.395 17.338 1.00 63.34 92 TYR A O 1
ATOM 715 N N . LEU A 1 93 ? -1.563 14.209 18.216 1.00 63.94 93 LEU A N 1
ATOM 716 C CA . LEU A 1 93 ? -0.798 15.185 17.423 1.00 63.94 93 LEU A CA 1
ATOM 717 C C . LEU A 1 93 ? 0.717 15.042 17.627 1.00 63.94 93 LEU A C 1
ATOM 719 O O . LEU A 1 93 ? 1.457 15.027 16.647 1.00 63.94 93 LEU A O 1
ATOM 723 N N . ASN A 1 94 ? 1.175 14.808 18.860 1.00 64.38 94 ASN A N 1
ATOM 724 C CA . ASN A 1 94 ? 2.593 14.552 19.146 1.00 64.38 94 ASN A CA 1
ATOM 725 C C . ASN A 1 94 ? 3.119 13.248 18.514 1.00 64.38 94 ASN A C 1
ATOM 727 O O . ASN A 1 94 ? 4.328 13.066 18.382 1.00 64.38 94 ASN A O 1
ATOM 731 N N . ARG A 1 95 ? 2.232 12.327 18.115 1.00 67.75 95 ARG A N 1
ATOM 732 C CA . ARG A 1 95 ? 2.582 11.044 17.479 1.00 67.75 95 ARG A CA 1
ATOM 733 C C . ARG A 1 95 ? 2.420 11.053 15.959 1.00 67.75 95 ARG A C 1
ATOM 735 O O . ARG A 1 95 ? 3.024 10.221 15.291 1.00 67.75 95 ARG A O 1
ATOM 742 N N . VAL A 1 96 ? 1.664 12.004 15.409 1.00 66.69 96 VAL A N 1
ATOM 743 C CA . VAL A 1 96 ? 1.365 12.133 13.970 1.00 66.69 96 VAL A CA 1
ATOM 744 C C . VAL A 1 96 ? 2.594 12.552 13.147 1.00 66.69 96 VAL A C 1
ATOM 746 O O . VAL A 1 96 ? 2.661 12.256 11.955 1.00 66.69 96 VAL A O 1
ATOM 749 N N . GLY A 1 97 ? 3.611 13.153 13.776 1.00 62.00 97 GLY A N 1
ATOM 750 C CA . GLY A 1 97 ? 4.837 13.578 13.090 1.00 62.00 97 GLY A CA 1
ATOM 751 C C . GLY A 1 97 ? 5.601 12.442 12.396 1.00 62.00 97 GLY A C 1
ATOM 752 O O . GLY A 1 97 ? 6.147 12.648 11.319 1.00 62.00 97 GLY A O 1
ATOM 753 N N . ARG A 1 98 ? 5.602 11.224 12.958 1.00 68.12 98 ARG A N 1
ATOM 754 C CA . ARG A 1 98 ? 6.304 10.066 12.365 1.00 68.12 98 ARG A CA 1
ATOM 755 C C . ARG A 1 98 ? 5.590 9.502 11.120 1.00 68.12 98 ARG A C 1
ATOM 757 O O . ARG A 1 98 ? 6.266 9.334 10.108 1.00 68.12 98 ARG A O 1
ATOM 764 N N . PRO A 1 99 ? 4.261 9.274 11.136 1.00 69.00 99 PRO A N 1
ATOM 765 C CA . PRO A 1 99 ? 3.489 8.975 9.928 1.00 69.00 99 PRO A CA 1
ATOM 766 C C . PRO A 1 99 ? 3.590 10.059 8.852 1.00 69.00 99 PRO A C 1
ATOM 768 O O . PRO A 1 99 ? 3.791 9.742 7.684 1.00 69.00 99 PRO A O 1
ATOM 771 N N . LEU A 1 100 ? 3.505 11.340 9.234 1.00 68.62 100 LEU A N 1
ATOM 772 C CA . LEU A 1 100 ? 3.649 12.452 8.288 1.00 68.62 100 LEU A CA 1
ATOM 773 C C . LEU A 1 100 ? 5.038 12.491 7.659 1.00 68.62 100 LEU A C 1
ATOM 775 O O . LEU A 1 100 ? 5.143 12.741 6.466 1.00 68.62 100 LEU A O 1
ATOM 779 N N . LEU A 1 101 ? 6.094 12.211 8.426 1.00 71.81 101 LEU A N 1
ATOM 780 C CA . LEU A 1 101 ? 7.450 12.123 7.892 1.00 71.81 101 LEU A CA 1
ATOM 781 C C . LEU A 1 101 ? 7.594 10.950 6.916 1.00 71.81 101 LEU A C 1
ATOM 783 O O . LEU A 1 101 ? 8.248 11.106 5.894 1.00 71.81 101 LEU A O 1
ATOM 787 N N . ALA A 1 102 ? 6.955 9.807 7.179 1.00 69.56 102 ALA A N 1
ATOM 788 C CA . ALA A 1 102 ? 6.936 8.680 6.246 1.00 69.56 102 ALA A CA 1
ATOM 789 C C . ALA A 1 102 ? 6.199 9.028 4.937 1.00 69.56 102 ALA A C 1
ATOM 791 O O . ALA A 1 102 ? 6.685 8.712 3.853 1.00 69.56 102 ALA A O 1
ATOM 792 N N . VAL A 1 103 ? 5.065 9.734 5.027 1.00 71.62 103 VAL A N 1
ATOM 793 C CA . VAL A 1 103 ? 4.334 10.251 3.857 1.00 71.62 103 VAL A CA 1
ATOM 794 C C . VAL A 1 103 ? 5.172 11.286 3.104 1.00 71.62 103 VAL A C 1
ATOM 796 O O . VAL A 1 103 ? 5.309 11.194 1.890 1.00 71.62 103 VAL A O 1
ATOM 799 N N . ALA A 1 104 ? 5.792 12.234 3.808 1.00 74.06 104 ALA A N 1
ATOM 800 C CA . ALA A 1 104 ? 6.649 13.251 3.209 1.00 74.06 104 ALA A CA 1
ATOM 801 C C . ALA A 1 104 ? 7.881 12.634 2.534 1.00 74.06 104 ALA A C 1
ATOM 803 O O . ALA A 1 104 ? 8.216 13.024 1.422 1.00 74.06 104 ALA A O 1
ATOM 804 N N . ALA A 1 105 ? 8.518 11.636 3.156 1.00 75.75 105 ALA A N 1
ATOM 805 C CA . ALA A 1 105 ? 9.635 10.899 2.569 1.00 75.75 105 ALA A CA 1
ATOM 806 C C . ALA A 1 105 ? 9.215 10.149 1.297 1.00 75.75 105 ALA A C 1
ATOM 808 O O . ALA A 1 105 ? 9.970 10.120 0.328 1.00 75.75 105 ALA A O 1
ATOM 809 N N . PHE A 1 106 ? 7.999 9.593 1.269 1.00 76.06 106 PHE A N 1
ATOM 810 C CA . PHE A 1 106 ? 7.434 8.997 0.062 1.00 76.06 106 PHE A CA 1
ATOM 811 C C . PHE A 1 106 ? 7.124 10.057 -1.011 1.00 76.06 106 PHE A C 1
ATOM 813 O O . PHE A 1 106 ? 7.466 9.882 -2.170 1.00 76.06 106 PHE A O 1
ATOM 820 N N . CYS A 1 107 ? 6.543 11.204 -0.673 1.00 77.12 107 CYS A N 1
ATOM 821 C CA . CYS A 1 107 ? 6.301 12.252 -1.673 1.00 77.12 107 CYS A CA 1
ATOM 822 C C . CYS A 1 107 ? 7.595 12.899 -2.191 1.00 77.12 107 CYS A C 1
ATOM 824 O O . CYS A 1 107 ? 7.642 13.351 -3.332 1.00 77.12 107 CYS A O 1
ATOM 826 N N . ALA A 1 108 ? 8.641 12.953 -1.365 1.00 80.06 108 ALA A N 1
ATOM 827 C CA . ALA A 1 108 ? 9.925 13.541 -1.722 1.00 80.06 108 ALA A CA 1
ATOM 828 C C . ALA A 1 108 ? 10.785 12.612 -2.593 1.00 80.06 108 ALA A C 1
ATOM 830 O O . ALA A 1 108 ? 11.569 13.107 -3.400 1.00 80.06 108 ALA A O 1
ATOM 831 N N . TRP A 1 109 ? 10.640 11.283 -2.476 1.00 83.62 109 TRP A N 1
ATOM 832 C CA . TRP A 1 109 ? 11.491 10.326 -3.197 1.00 83.62 109 TRP A CA 1
ATOM 833 C C . TRP A 1 109 ? 11.528 10.527 -4.728 1.00 83.62 109 TRP A C 1
ATOM 835 O O . TRP A 1 109 ? 12.638 10.566 -5.264 1.00 83.62 109 TRP A O 1
ATOM 845 N N . PRO A 1 110 ? 10.398 10.708 -5.453 1.00 81.31 110 PRO A N 1
ATOM 846 C CA . PRO A 1 110 ? 10.438 10.843 -6.904 1.00 81.31 110 PRO A CA 1
ATOM 847 C C . PRO A 1 110 ? 10.994 12.207 -7.320 1.00 81.31 110 PRO A C 1
ATOM 849 O O . PRO A 1 110 ? 11.667 12.295 -8.339 1.00 81.31 110 PRO A O 1
ATOM 852 N N . VAL A 1 111 ? 10.782 13.254 -6.512 1.00 83.62 111 VAL A N 1
ATOM 853 C CA . VAL A 1 111 ? 11.341 14.595 -6.747 1.00 83.62 111 VAL A CA 1
ATOM 854 C C . VAL A 1 111 ? 12.861 14.572 -6.602 1.00 83.62 111 VAL A C 1
ATOM 856 O O . VAL A 1 111 ? 13.567 15.098 -7.454 1.00 83.62 111 VAL A O 1
ATOM 859 N N . VAL A 1 112 ? 13.376 13.919 -5.556 1.00 82.75 112 VAL A N 1
ATOM 860 C CA . VAL A 1 112 ? 14.822 13.763 -5.338 1.00 82.75 112 VAL A CA 1
ATOM 861 C C . VAL A 1 112 ? 15.448 12.908 -6.439 1.00 82.75 112 VAL A C 1
ATOM 863 O O . VAL A 1 112 ? 16.521 13.247 -6.933 1.00 82.75 112 VAL A O 1
ATOM 866 N N . LEU A 1 113 ? 14.781 11.827 -6.856 1.00 83.50 113 LEU A N 1
ATOM 867 C CA . LEU A 1 113 ? 15.258 10.992 -7.957 1.00 83.50 113 LEU A CA 1
ATOM 868 C C . LEU A 1 113 ? 15.282 11.764 -9.282 1.00 83.50 113 LEU A C 1
ATOM 870 O O . LEU A 1 113 ? 16.279 11.707 -9.997 1.00 83.50 113 LEU A O 1
ATOM 874 N N . TRP A 1 114 ? 14.214 12.505 -9.586 1.00 82.62 114 TRP A N 1
ATOM 875 C CA . TRP A 1 114 ? 14.143 13.371 -10.762 1.00 82.62 114 TRP A CA 1
ATOM 876 C C . TRP A 1 114 ? 15.260 14.410 -10.746 1.00 82.62 114 TRP A C 1
ATOM 878 O O . TRP A 1 114 ? 15.990 14.541 -11.721 1.00 82.62 114 TRP A O 1
ATOM 888 N N . TRP A 1 115 ? 15.451 15.099 -9.621 1.00 81.75 115 TRP A N 1
ATOM 889 C CA . TRP A 1 115 ? 16.504 16.097 -9.473 1.00 81.75 115 TRP A CA 1
ATOM 890 C C . TRP A 1 115 ? 17.905 15.495 -9.666 1.00 81.75 115 TRP A C 1
ATOM 892 O O . TRP A 1 115 ? 18.730 16.077 -10.364 1.00 81.75 115 TRP A O 1
ATOM 902 N N . LEU A 1 116 ? 18.170 14.296 -9.136 1.00 80.81 116 LEU A N 1
ATOM 903 C CA . LEU A 1 116 ? 19.442 13.593 -9.344 1.00 80.81 116 LEU A CA 1
ATOM 904 C C . LEU A 1 116 ? 19.681 13.198 -10.814 1.00 80.81 116 LEU A C 1
ATOM 906 O O . LEU A 1 116 ? 20.826 13.236 -11.264 1.00 80.81 116 LEU A O 1
ATOM 910 N N . LEU A 1 117 ? 18.627 12.825 -11.551 1.00 79.25 117 LEU A N 1
ATOM 911 C CA . LEU A 1 117 ? 18.716 12.307 -12.924 1.00 79.25 117 LEU A CA 1
ATOM 912 C C . LEU A 1 117 ? 18.566 13.364 -14.031 1.00 79.25 117 LEU A C 1
ATOM 914 O O . LEU A 1 117 ? 19.051 13.133 -15.133 1.00 79.25 117 LEU A O 1
ATOM 918 N N . ALA A 1 118 ? 17.884 14.481 -13.782 1.00 73.19 118 ALA A N 1
ATOM 919 C CA . ALA A 1 118 ? 17.609 15.496 -14.797 1.00 73.19 118 ALA A CA 1
ATOM 920 C C . ALA A 1 118 ? 18.629 16.644 -14.741 1.00 73.19 118 ALA A C 1
ATOM 922 O O . ALA A 1 118 ? 19.517 16.714 -15.583 1.00 73.19 118 ALA A O 1
ATOM 923 N N . GLU A 1 119 ? 18.531 17.506 -13.727 1.00 64.00 119 GLU A N 1
ATOM 924 C CA . GLU A 1 119 ? 19.201 18.821 -13.721 1.00 64.00 119 GLU A CA 1
ATOM 925 C C . GLU A 1 119 ? 20.231 18.976 -12.584 1.00 64.00 119 GLU A C 1
ATOM 927 O O . GLU A 1 119 ? 21.190 19.730 -12.685 1.00 64.00 119 GLU A O 1
ATOM 932 N N . GLY A 1 120 ? 20.079 18.254 -11.472 1.00 60.84 120 GLY A N 1
ATOM 933 C CA . GLY A 1 120 ? 20.824 18.519 -10.236 1.00 60.84 120 GLY A CA 1
ATOM 934 C C . GLY A 1 120 ? 22.020 17.611 -9.959 1.00 60.84 120 GLY A C 1
ATOM 935 O O . GLY A 1 120 ? 22.964 18.035 -9.305 1.00 60.84 120 GLY A O 1
ATOM 936 N N . GLY A 1 121 ? 22.006 16.356 -10.416 1.00 61.66 121 GLY A N 1
ATOM 937 C CA . GLY A 1 121 ? 23.087 15.398 -10.129 1.00 61.66 121 GLY A CA 1
ATOM 938 C C . GLY A 1 121 ? 24.066 15.194 -11.284 1.00 61.66 121 G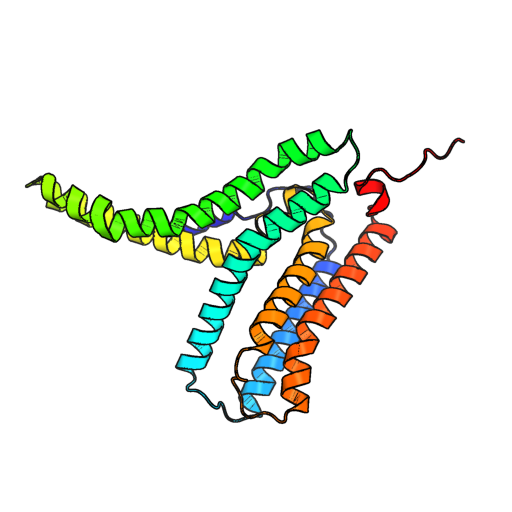LY A C 1
ATOM 939 O O . GLY A 1 121 ? 25.277 15.106 -11.076 1.00 61.66 121 GLY A O 1
ATOM 940 N N . LEU A 1 122 ? 23.544 15.102 -12.509 1.00 65.94 122 LEU A N 1
ATOM 941 C CA . LEU A 1 122 ? 24.331 14.795 -13.707 1.00 65.94 122 LEU A CA 1
ATOM 942 C C . LEU A 1 122 ? 24.877 16.044 -14.403 1.00 65.94 122 LEU A C 1
ATOM 944 O O . LEU A 1 122 ? 25.975 15.980 -14.953 1.00 65.94 122 LEU A O 1
ATOM 948 N N . GLU A 1 123 ? 24.155 17.165 -14.375 1.00 68.88 123 GLU A N 1
ATOM 949 C CA . GLU A 1 123 ? 24.655 18.442 -14.903 1.00 68.88 123 GLU A CA 1
ATOM 950 C C . GLU A 1 123 ? 25.605 19.115 -13.918 1.00 68.88 123 GLU A C 1
ATOM 952 O O . GLU A 1 123 ? 26.709 19.477 -14.309 1.00 68.88 123 GLU A O 1
ATOM 957 N N . PHE A 1 124 ? 25.266 19.115 -12.626 1.00 66.94 124 PHE A N 1
ATOM 958 C CA . PHE A 1 124 ? 26.158 19.585 -11.564 1.00 66.94 124 PHE A CA 1
ATOM 959 C C . PHE A 1 124 ? 27.512 18.870 -11.593 1.00 66.94 124 PHE A C 1
ATOM 961 O O . PHE A 1 124 ? 28.527 19.495 -11.345 1.00 66.94 124 PHE A O 1
ATOM 968 N N . ALA A 1 125 ? 27.574 17.583 -11.963 1.00 64.75 125 ALA A N 1
ATOM 969 C CA . ALA A 1 125 ? 28.840 16.861 -12.117 1.00 64.75 125 ALA A CA 1
ATOM 970 C C . ALA A 1 125 ? 29.724 17.386 -13.266 1.00 64.75 125 ALA A C 1
ATOM 972 O O . ALA A 1 125 ? 30.947 17.268 -13.184 1.00 64.75 125 ALA A O 1
ATOM 973 N N . LYS A 1 126 ? 29.129 17.940 -14.332 1.00 68.69 126 LYS A N 1
ATOM 974 C CA . LYS A 1 126 ? 29.848 18.458 -15.511 1.00 68.69 126 LYS A CA 1
ATOM 975 C C . LYS A 1 126 ? 30.560 19.780 -15.214 1.00 68.69 126 LYS A C 1
ATOM 977 O O . LYS A 1 126 ? 31.621 20.027 -15.780 1.00 68.69 126 LYS A O 1
ATOM 982 N N . ASP A 1 127 ? 30.042 20.571 -14.275 1.00 76.81 127 ASP A N 1
ATOM 983 C CA . ASP A 1 127 ? 30.628 21.860 -13.874 1.00 76.81 127 ASP A CA 1
ATOM 984 C C . ASP A 1 127 ? 31.960 21.718 -13.113 1.00 76.81 127 ASP A C 1
ATOM 986 O O . ASP A 1 127 ? 32.711 22.680 -12.959 1.00 76.81 127 ASP A O 1
ATOM 990 N N . PHE A 1 128 ? 32.297 20.506 -12.661 1.00 73.00 128 PHE A N 1
ATOM 991 C CA . PHE A 1 128 ? 33.476 20.230 -11.834 1.00 73.00 128 PHE A CA 1
ATOM 992 C C . PHE A 1 128 ? 34.736 19.816 -12.617 1.00 73.00 128 PHE A C 1
ATOM 994 O O . PHE A 1 128 ? 35.753 19.472 -12.004 1.00 73.00 128 PHE A O 1
ATOM 1001 N N . GLY A 1 129 ? 34.717 19.849 -13.955 1.00 78.44 129 GLY A N 1
ATOM 1002 C CA . GLY A 1 129 ? 35.897 19.584 -14.790 1.00 78.44 129 GLY A CA 1
ATOM 1003 C C . GLY A 1 129 ? 36.565 18.238 -14.470 1.00 78.44 129 GLY A C 1
ATOM 1004 O O . GLY A 1 129 ? 35.962 17.186 -14.638 1.00 78.44 129 GLY A O 1
ATOM 1005 N N . ILE A 1 130 ? 37.806 18.239 -13.963 1.00 74.62 130 ILE A N 1
ATOM 1006 C CA . ILE A 1 130 ? 38.550 17.008 -13.603 1.00 74.62 130 ILE A CA 1
ATOM 1007 C C . ILE A 1 130 ? 37.837 16.190 -12.510 1.00 74.62 130 ILE A C 1
ATOM 1009 O O . ILE A 1 130 ? 37.883 14.959 -12.521 1.00 74.62 130 ILE A O 1
ATOM 1013 N N . LEU A 1 131 ? 37.140 16.851 -11.581 1.00 76.62 131 LEU A N 1
ATOM 1014 C CA . LEU A 1 131 ? 36.398 16.177 -10.513 1.00 76.62 131 LEU A CA 1
ATOM 1015 C C . LEU A 1 131 ? 35.108 15.504 -11.023 1.00 76.62 131 LEU A C 1
ATOM 1017 O O . LEU A 1 131 ? 34.542 14.676 -10.307 1.00 76.62 131 LEU A O 1
ATOM 1021 N N . GLN A 1 132 ? 34.682 15.756 -12.269 1.00 79.38 132 GLN A N 1
ATOM 1022 C CA . GLN A 1 132 ? 33.544 15.080 -12.908 1.00 79.38 132 GLN A CA 1
ATOM 1023 C C . GLN A 1 132 ? 33.671 13.554 -12.851 1.00 79.38 132 GLN A C 1
ATOM 1025 O O . GLN A 1 132 ? 32.678 12.862 -12.630 1.00 79.38 132 GLN A O 1
ATOM 1030 N N . PHE A 1 133 ? 34.890 13.022 -12.994 1.00 77.25 133 PHE A N 1
ATOM 1031 C CA . PHE A 1 133 ? 35.139 11.578 -12.960 1.00 77.25 133 PHE A CA 1
ATOM 1032 C C . PHE A 1 133 ? 34.800 10.945 -11.599 1.00 77.25 133 PHE A C 1
ATOM 1034 O O . PHE A 1 133 ? 34.549 9.747 -11.522 1.00 77.25 133 PHE A O 1
ATOM 1041 N N . VAL A 1 134 ? 34.751 11.746 -10.530 1.00 81.06 134 VAL A N 1
ATOM 1042 C CA . VAL A 1 134 ? 34.370 11.319 -9.175 1.00 81.06 134 VAL A CA 1
ATOM 1043 C C . VAL A 1 134 ? 32.912 11.671 -8.870 1.00 81.06 134 VAL A C 1
ATOM 1045 O O . VAL A 1 134 ? 32.183 10.851 -8.315 1.00 81.06 134 VAL A O 1
ATOM 1048 N N . VAL A 1 135 ? 32.458 12.867 -9.254 1.00 78.88 135 VAL A N 1
ATOM 1049 C CA . VAL A 1 135 ? 31.097 13.344 -8.950 1.00 78.88 135 VAL A CA 1
ATOM 1050 C C . VAL A 1 135 ? 30.035 12.570 -9.740 1.00 78.88 135 VAL A C 1
ATOM 1052 O O . VAL A 1 135 ? 28.984 12.250 -9.192 1.00 78.88 135 VAL A O 1
ATOM 1055 N N . TYR A 1 136 ? 30.319 12.197 -10.990 1.00 80.38 136 TYR A N 1
ATOM 1056 C CA . TYR A 1 136 ? 29.400 11.434 -11.841 1.00 80.38 136 TYR A CA 1
ATOM 1057 C C . TYR A 1 136 ? 29.074 10.022 -11.309 1.00 80.38 136 TYR A C 1
ATOM 1059 O O . TYR A 1 136 ? 27.896 9.698 -11.151 1.00 80.38 136 TYR A O 1
ATOM 1067 N N . PRO A 1 137 ? 30.052 9.152 -10.982 1.00 82.12 137 PRO A N 1
ATOM 1068 C CA . PRO A 1 137 ? 29.727 7.859 -10.385 1.00 82.12 137 PRO A CA 1
ATOM 1069 C C . PRO A 1 137 ? 29.082 8.016 -9.003 1.00 82.12 137 PRO A C 1
ATOM 1071 O O . PRO A 1 137 ? 28.217 7.219 -8.649 1.00 82.12 137 PRO A O 1
ATOM 1074 N N . LEU A 1 138 ? 29.437 9.055 -8.236 1.00 84.06 138 LEU A N 1
ATOM 1075 C CA . LEU A 1 138 ? 28.811 9.326 -6.943 1.00 84.06 138 LEU A CA 1
ATOM 1076 C C . LEU A 1 138 ? 27.325 9.693 -7.085 1.00 84.06 138 LEU A C 1
ATOM 1078 O O . LEU A 1 138 ? 26.504 9.188 -6.317 1.00 84.06 138 LEU A O 1
ATOM 1082 N N . SER A 1 139 ? 26.958 10.512 -8.075 1.00 80.19 139 SER A N 1
ATOM 1083 C CA . SER A 1 139 ? 25.556 10.853 -8.345 1.00 80.19 139 SER A CA 1
ATOM 1084 C C . SER A 1 139 ? 24.764 9.649 -8.859 1.00 80.19 139 SER A C 1
ATOM 1086 O O . SER A 1 139 ? 23.622 9.457 -8.442 1.00 80.19 139 SER A O 1
ATOM 1088 N N . LEU A 1 140 ? 25.380 8.769 -9.656 1.00 83.38 140 LEU A N 1
ATOM 1089 C CA . LEU A 1 140 ? 24.760 7.515 -10.094 1.00 83.38 140 LEU A CA 1
ATOM 1090 C C . LEU A 1 140 ? 24.517 6.551 -8.922 1.00 83.38 140 LEU A C 1
ATOM 1092 O O . LEU A 1 140 ? 23.439 5.965 -8.808 1.00 83.38 140 LEU A O 1
ATOM 1096 N N . VAL A 1 141 ? 25.489 6.416 -8.016 1.00 86.19 141 VAL A N 1
ATOM 1097 C CA . VAL A 1 141 ? 25.340 5.620 -6.787 1.00 86.19 141 VAL A CA 1
ATOM 1098 C C . VAL A 1 141 ? 24.248 6.209 -5.890 1.00 86.19 141 VAL A C 1
ATOM 1100 O O . VAL A 1 141 ? 23.439 5.456 -5.345 1.00 86.19 141 VAL A O 1
ATOM 1103 N N . ALA A 1 142 ? 24.171 7.537 -5.769 1.00 83.44 142 ALA A N 1
ATOM 1104 C CA . ALA A 1 142 ? 23.103 8.210 -5.034 1.00 83.44 142 ALA A CA 1
ATOM 1105 C C . ALA A 1 142 ? 21.725 7.978 -5.677 1.00 83.44 142 ALA A C 1
ATOM 1107 O O . ALA A 1 142 ? 20.777 7.635 -4.972 1.00 83.44 142 ALA A O 1
ATOM 1108 N N . ALA A 1 143 ? 21.609 8.079 -7.004 1.00 83.44 143 ALA A N 1
ATOM 1109 C CA . ALA A 1 143 ? 20.370 7.799 -7.728 1.00 83.44 143 ALA A CA 1
ATOM 1110 C C . ALA A 1 143 ? 19.925 6.340 -7.547 1.00 83.44 143 ALA A C 1
ATOM 1112 O O . ALA A 1 143 ? 18.761 6.086 -7.240 1.00 83.44 143 ALA A O 1
ATOM 1113 N N . LEU A 1 144 ? 20.854 5.381 -7.640 1.00 85.69 144 LEU A N 1
ATOM 1114 C CA . LEU A 1 144 ? 20.574 3.970 -7.371 1.00 85.69 144 LEU A CA 1
ATOM 1115 C C . LEU A 1 144 ? 20.119 3.754 -5.921 1.00 85.69 144 LEU A C 1
ATOM 1117 O O . LEU A 1 144 ? 19.174 3.007 -5.668 1.00 85.69 144 LEU A O 1
ATOM 1121 N N . PHE A 1 145 ? 20.753 4.427 -4.962 1.00 85.25 145 PHE A N 1
ATOM 1122 C CA . PHE A 1 145 ? 20.347 4.368 -3.561 1.00 85.25 145 PHE A CA 1
ATOM 1123 C C . PHE A 1 145 ? 18.919 4.893 -3.360 1.00 85.25 145 PHE A C 1
ATOM 1125 O O . PHE A 1 145 ? 18.117 4.230 -2.700 1.00 85.25 145 PHE A O 1
ATOM 1132 N N . VAL A 1 146 ? 18.586 6.049 -3.946 1.00 81.50 146 VAL A N 1
ATOM 1133 C CA . VAL A 1 146 ? 17.248 6.661 -3.874 1.00 81.50 146 VAL A CA 1
ATOM 1134 C C . VAL A 1 146 ? 16.201 5.789 -4.568 1.00 81.50 146 VAL A C 1
ATOM 1136 O O . VAL A 1 146 ? 15.105 5.621 -4.039 1.00 81.50 146 VAL A O 1
ATOM 1139 N N . LEU A 1 147 ? 16.545 5.166 -5.697 1.00 83.75 147 LEU A N 1
ATOM 1140 C CA . LEU A 1 147 ? 15.679 4.218 -6.395 1.00 83.75 147 LEU A CA 1
ATOM 1141 C C . LEU A 1 147 ? 15.348 3.004 -5.516 1.00 83.75 147 LEU A C 1
ATOM 1143 O O . LEU A 1 147 ? 14.178 2.669 -5.326 1.00 83.75 147 LEU A O 1
ATOM 1147 N N . LEU A 1 148 ? 16.368 2.362 -4.936 1.00 82.69 148 LEU A N 1
ATOM 1148 C CA . LEU A 1 148 ? 16.181 1.213 -4.045 1.00 82.69 148 LEU A CA 1
ATOM 1149 C C . LEU A 1 148 ? 15.412 1.598 -2.773 1.00 82.69 148 LEU A C 1
ATOM 1151 O O . LEU A 1 148 ? 14.597 0.816 -2.280 1.00 82.69 148 LEU A O 1
ATOM 1155 N N . PHE A 1 149 ? 15.634 2.809 -2.257 1.00 80.25 149 PHE A N 1
ATOM 1156 C CA . PHE A 1 149 ? 14.853 3.364 -1.156 1.00 80.25 149 PHE A CA 1
ATOM 1157 C C . PHE A 1 149 ? 13.376 3.532 -1.537 1.00 80.25 149 PHE A C 1
ATOM 1159 O O . PHE A 1 149 ? 12.514 3.098 -0.778 1.00 80.25 149 PHE A O 1
ATOM 1166 N N . GLY A 1 150 ? 13.078 4.098 -2.712 1.00 76.62 150 GLY A N 1
ATOM 1167 C CA . GLY A 1 150 ? 11.716 4.282 -3.219 1.00 76.62 150 GLY A CA 1
ATOM 1168 C C . GLY A 1 150 ? 10.961 2.962 -3.387 1.00 76.62 150 GLY A C 1
ATOM 1169 O O . GLY A 1 150 ? 9.829 2.837 -2.924 1.00 76.62 150 GLY A O 1
ATOM 1170 N N . LEU A 1 151 ? 11.615 1.937 -3.947 1.00 78.69 151 LEU A N 1
ATOM 1171 C CA . LEU A 1 151 ? 11.048 0.586 -4.049 1.00 78.69 151 LEU A CA 1
ATOM 1172 C C . LEU A 1 151 ? 10.694 0.009 -2.672 1.00 78.69 151 LEU A C 1
ATOM 1174 O O . LEU A 1 151 ? 9.592 -0.504 -2.474 1.00 78.69 151 LEU A O 1
ATOM 1178 N N . GLY A 1 152 ? 11.598 0.142 -1.697 1.00 73.69 152 GLY A N 1
ATOM 1179 C CA . GLY A 1 152 ? 11.319 -0.236 -0.312 1.00 73.69 152 GLY A CA 1
ATOM 1180 C C . GLY A 1 152 ? 10.160 0.565 0.290 1.00 73.69 152 GLY A C 1
ATOM 1181 O O . GLY A 1 152 ? 9.277 -0.008 0.922 1.00 73.69 152 GLY A O 1
ATOM 1182 N N . ALA A 1 153 ? 10.123 1.878 0.058 1.00 73.25 153 ALA A N 1
ATOM 1183 C CA . ALA A 1 153 ? 9.078 2.769 0.552 1.00 73.25 153 ALA A CA 1
ATOM 1184 C C . ALA A 1 153 ? 7.686 2.385 0.027 1.00 73.25 153 ALA A C 1
ATOM 1186 O O . ALA A 1 153 ? 6.723 2.428 0.785 1.00 73.25 153 ALA A O 1
ATOM 1187 N N . ILE A 1 154 ? 7.563 1.949 -1.228 1.00 71.19 154 ILE A N 1
ATOM 1188 C CA . ILE A 1 154 ? 6.299 1.458 -1.803 1.00 71.19 154 ILE A CA 1
ATOM 1189 C C . ILE A 1 154 ? 5.823 0.203 -1.076 1.00 71.19 154 ILE A C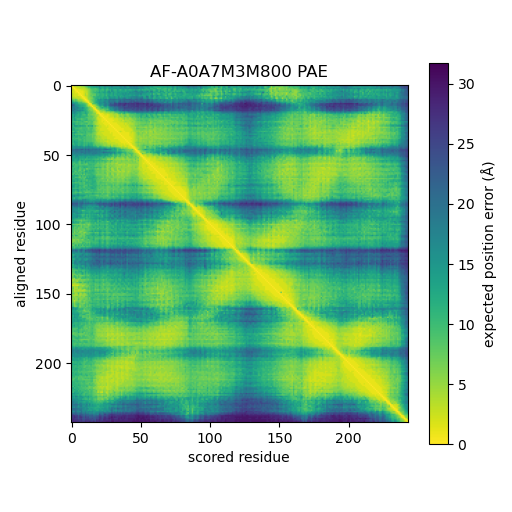 1
ATOM 1191 O O . ILE A 1 154 ? 4.710 0.171 -0.557 1.00 71.19 154 ILE A O 1
ATOM 1195 N N . VAL A 1 155 ? 6.683 -0.809 -0.966 1.00 70.44 155 VAL A N 1
ATOM 1196 C CA . VAL A 1 155 ? 6.316 -2.076 -0.316 1.00 70.44 155 VAL A CA 1
ATOM 1197 C C . VAL A 1 155 ? 5.956 -1.850 1.155 1.00 70.44 155 VAL A C 1
ATOM 1199 O O . VAL A 1 155 ? 4.928 -2.326 1.638 1.00 70.44 155 VAL A O 1
ATOM 1202 N N . PHE A 1 156 ? 6.777 -1.086 1.874 1.00 66.25 156 PHE A N 1
ATOM 1203 C CA . PHE A 1 156 ? 6.592 -0.859 3.303 1.00 66.25 156 PHE A CA 1
ATOM 1204 C C . PHE A 1 156 ? 5.470 0.128 3.620 1.00 66.25 156 PHE A C 1
ATOM 1206 O O . PHE A 1 156 ? 4.813 -0.032 4.646 1.00 66.25 156 PHE A O 1
ATOM 1213 N N . SER A 1 157 ? 5.193 1.111 2.763 1.00 68.88 157 SER A N 1
ATOM 1214 C CA . SER A 1 157 ? 4.052 2.013 2.960 1.00 68.88 157 SER A CA 1
ATOM 1215 C C . SER A 1 157 ? 2.726 1.268 2.877 1.00 68.88 157 SER A C 1
ATOM 1217 O O . SER A 1 157 ? 1.893 1.446 3.766 1.00 68.88 157 SER A O 1
ATOM 1219 N N . VAL A 1 158 ? 2.565 0.381 1.889 1.00 64.75 158 VAL A N 1
ATOM 1220 C CA . VAL A 1 158 ? 1.381 -0.477 1.747 1.00 64.75 158 VAL A CA 1
ATOM 1221 C C . VAL A 1 158 ? 1.283 -1.451 2.921 1.00 64.75 158 VAL A C 1
ATOM 1223 O O . VAL A 1 158 ? 0.228 -1.566 3.541 1.00 64.75 158 VAL A O 1
ATOM 1226 N N . HIS A 1 159 ? 2.391 -2.105 3.285 1.00 64.38 159 HIS A N 1
ATOM 1227 C CA . HIS A 1 159 ? 2.387 -3.126 4.334 1.00 64.38 159 HIS A CA 1
ATOM 1228 C C . HIS A 1 159 ? 2.170 -2.560 5.747 1.00 64.38 159 HIS A C 1
ATOM 1230 O O . HIS A 1 159 ? 1.420 -3.130 6.535 1.00 64.38 159 HIS A O 1
ATOM 1236 N N . PHE A 1 160 ? 2.795 -1.426 6.076 1.00 62.28 160 PHE A N 1
ATOM 1237 C CA . PHE A 1 160 ? 2.732 -0.822 7.413 1.00 62.28 160 PHE A CA 1
ATOM 1238 C C . PHE A 1 160 ? 1.774 0.367 7.511 1.00 62.28 160 PHE A C 1
ATOM 1240 O O . PHE A 1 160 ? 1.696 1.015 8.559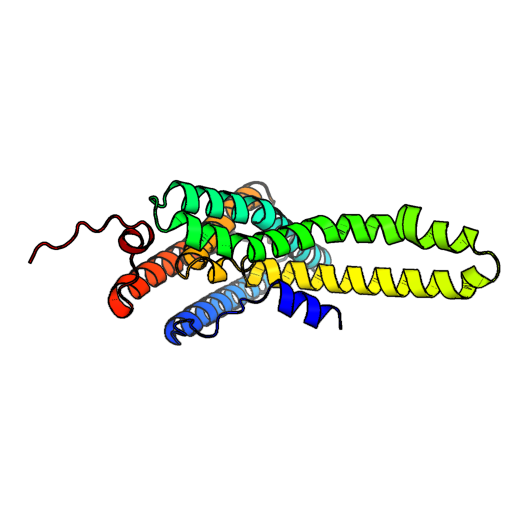 1.00 62.28 160 PHE A O 1
ATOM 1247 N N . THR A 1 161 ? 1.060 0.677 6.427 1.00 65.69 161 THR A N 1
ATOM 1248 C CA . THR A 1 161 ? 0.098 1.782 6.352 1.00 65.69 161 THR A CA 1
ATOM 1249 C C . THR A 1 161 ? 0.692 3.107 6.852 1.00 65.69 161 THR A C 1
ATOM 1251 O O . THR A 1 161 ? 0.137 3.755 7.737 1.00 65.69 161 THR A O 1
ATOM 1254 N N . PHE A 1 162 ? 1.886 3.469 6.366 1.00 62.50 162 PHE A N 1
ATOM 1255 C CA . PHE A 1 162 ? 2.646 4.654 6.811 1.00 62.50 162 PHE A CA 1
ATOM 1256 C C . PHE A 1 162 ? 2.781 4.800 8.340 1.00 62.50 162 PHE A C 1
ATOM 1258 O O . PHE A 1 162 ? 2.689 5.904 8.875 1.00 62.50 162 PHE A O 1
ATOM 1265 N N . ARG A 1 163 ? 2.972 3.699 9.080 1.00 63.16 163 ARG A N 1
ATOM 1266 C CA . ARG A 1 163 ? 3.047 3.714 10.555 1.00 63.16 163 ARG A CA 1
ATOM 1267 C C . ARG A 1 163 ? 1.785 4.252 11.230 1.00 63.16 163 ARG A C 1
ATOM 1269 O O . ARG A 1 163 ? 1.852 4.720 12.363 1.00 63.16 163 ARG A O 1
ATOM 1276 N N . ALA A 1 164 ? 0.614 4.141 10.603 1.00 59.38 164 ALA A N 1
ATOM 1277 C CA . ALA A 1 164 ? -0.655 4.516 11.234 1.00 59.38 164 ALA A CA 1
ATOM 1278 C C . ALA A 1 164 ? -0.895 3.789 12.575 1.00 59.38 164 ALA A C 1
ATOM 1280 O O . ALA A 1 164 ? -1.530 4.335 13.480 1.00 59.38 164 ALA A O 1
ATOM 1281 N N . ALA A 1 165 ? -0.310 2.597 12.734 1.00 56.50 165 ALA A N 1
ATOM 1282 C CA . ALA A 1 165 ? -0.275 1.844 13.987 1.00 56.50 165 ALA A CA 1
ATOM 1283 C C . ALA A 1 165 ? 0.413 2.592 15.151 1.00 56.50 165 ALA A C 1
ATOM 1285 O O . ALA A 1 165 ? 0.049 2.381 16.305 1.00 56.50 165 ALA A O 1
ATOM 1286 N N . ASP A 1 166 ? 1.363 3.497 14.879 1.00 59.16 166 ASP A N 1
ATOM 1287 C CA . ASP A 1 166 ? 2.069 4.264 15.919 1.00 59.16 166 ASP A CA 1
ATOM 1288 C C . ASP A 1 166 ? 1.171 5.326 16.584 1.00 59.16 166 ASP A C 1
ATOM 1290 O O . ASP A 1 166 ? 1.460 5.770 17.705 1.00 59.16 166 ASP A O 1
ATOM 1294 N N . VAL A 1 167 ? 0.078 5.727 15.920 1.00 61.25 167 VAL A N 1
ATOM 1295 C CA . VAL A 1 167 ? -0.901 6.690 16.445 1.00 61.25 167 VAL A CA 1
ATOM 1296 C C . VAL A 1 167 ? -1.935 5.983 17.322 1.00 61.25 167 VAL A C 1
ATOM 1298 O O . VAL A 1 167 ? -2.166 6.416 18.454 1.00 61.25 167 VAL A O 1
ATOM 1301 N N . HIS A 1 168 ? -2.535 4.893 16.828 1.00 66.88 168 HIS A N 1
ATOM 1302 C CA . HIS A 1 168 ? -3.493 4.078 17.577 1.00 66.88 168 HIS A CA 1
ATOM 1303 C C . HIS A 1 168 ? -3.638 2.672 16.979 1.00 66.88 168 HIS A C 1
ATOM 1305 O O . HIS A 1 168 ? -3.765 2.518 15.770 1.00 66.88 168 HIS A O 1
ATOM 1311 N N . GLU A 1 169 ? -3.783 1.659 17.834 1.00 68.62 169 GLU A N 1
ATOM 1312 C CA . GLU A 1 169 ? -4.016 0.254 17.448 1.00 68.62 169 GLU A CA 1
ATOM 1313 C C . GLU A 1 169 ? -5.302 0.002 16.631 1.00 68.62 169 GLU A C 1
ATOM 1315 O O . GLU A 1 169 ? -5.416 -1.017 15.963 1.00 68.62 169 GLU A O 1
ATOM 1320 N N . ILE A 1 170 ? -6.264 0.937 16.634 1.00 67.69 170 ILE A N 1
ATOM 1321 C CA . ILE A 1 170 ? -7.519 0.837 15.869 1.00 67.69 170 ILE A CA 1
ATOM 1322 C C . ILE A 1 170 ? -7.367 1.404 14.445 1.00 67.69 170 ILE A C 1
ATOM 1324 O O . ILE A 1 170 ? -8.178 1.100 13.574 1.00 67.69 170 ILE A O 1
ATOM 1328 N N . LEU A 1 171 ? -6.349 2.228 14.176 1.00 66.88 171 LEU A N 1
ATOM 1329 C CA . LEU A 1 171 ? -6.201 2.885 12.874 1.00 66.88 171 LEU A CA 1
ATOM 1330 C C . LEU A 1 171 ? -5.903 1.901 11.731 1.00 66.88 171 LEU A C 1
ATOM 1332 O O . LEU A 1 171 ? -6.600 1.983 10.721 1.00 66.88 171 LEU A O 1
ATOM 1336 N N . PRO A 1 172 ? -4.957 0.949 11.856 1.00 72.31 172 PRO A N 1
ATOM 1337 C CA . PRO A 1 172 ? -4.701 -0.027 10.795 1.00 72.31 172 PRO A CA 1
ATOM 1338 C C . PRO A 1 172 ? -5.946 -0.822 10.350 1.00 72.31 172 PRO A C 1
ATOM 1340 O O . PRO A 1 172 ? -6.230 -0.815 9.149 1.00 72.31 172 PRO A O 1
ATOM 1343 N N . PRO A 1 173 ? -6.757 -1.420 11.255 1.00 73.50 173 PRO A N 1
ATOM 1344 C CA . PRO A 1 173 ? -7.960 -2.141 10.838 1.00 73.50 173 PRO A CA 1
ATOM 1345 C C . PRO A 1 173 ? -9.035 -1.248 10.215 1.00 73.50 173 PRO A C 1
ATOM 1347 O O . PRO A 1 173 ? -9.876 -1.760 9.484 1.00 73.50 173 PRO A O 1
ATOM 1350 N N . LEU A 1 174 ? -9.032 0.066 10.456 1.00 73.25 174 LEU A N 1
ATOM 1351 C CA . LEU A 1 174 ? -9.948 0.998 9.787 1.00 73.25 174 LEU A CA 1
ATOM 1352 C C . LEU A 1 174 ? -9.438 1.456 8.419 1.00 73.25 174 LEU A C 1
ATOM 1354 O O . LEU A 1 174 ? -10.238 1.659 7.510 1.00 73.25 174 LEU A O 1
ATOM 1358 N N . LEU A 1 175 ? -8.125 1.614 8.265 1.00 74.00 175 LEU A N 1
ATOM 1359 C CA . LEU A 1 175 ? -7.511 2.067 7.018 1.00 74.00 175 LEU A CA 1
ATOM 1360 C C . LEU A 1 175 ? -7.540 0.989 5.936 1.00 74.00 175 LEU A C 1
ATOM 1362 O O . LEU A 1 175 ? -7.758 1.314 4.771 1.00 74.00 175 LEU A O 1
ATOM 1366 N N . ALA A 1 176 ? -7.372 -0.282 6.312 1.00 79.88 176 ALA A N 1
ATOM 1367 C CA . ALA A 1 176 ? -7.349 -1.382 5.352 1.00 79.88 176 ALA A CA 1
ATOM 1368 C C . ALA A 1 176 ? -8.651 -1.500 4.522 1.00 79.88 176 ALA A C 1
ATOM 1370 O O . ALA A 1 176 ? -8.548 -1.548 3.296 1.00 79.88 176 ALA A O 1
ATOM 1371 N N . PRO A 1 177 ? -9.873 -1.480 5.103 1.00 82.62 177 PRO A N 1
ATOM 1372 C CA . PRO A 1 177 ? -11.109 -1.463 4.325 1.00 82.62 177 PRO A CA 1
ATOM 1373 C C . PRO A 1 177 ? -11.214 -0.242 3.422 1.00 82.62 177 PRO A C 1
ATOM 1375 O O . PRO A 1 177 ? -11.568 -0.395 2.260 1.00 82.62 177 PRO A O 1
ATOM 1378 N N . VAL A 1 178 ? -10.893 0.955 3.929 1.00 81.69 178 VAL A N 1
ATOM 1379 C CA . VAL A 1 178 ? -10.988 2.193 3.140 1.00 81.69 178 VAL A CA 1
ATOM 1380 C C . VAL A 1 178 ? -10.089 2.100 1.913 1.00 81.69 178 VAL A C 1
ATOM 1382 O O . VAL A 1 178 ? -10.559 2.337 0.807 1.00 81.69 178 VAL A O 1
ATOM 1385 N N . LEU A 1 179 ? -8.835 1.672 2.084 1.00 79.75 179 LEU A N 1
ATOM 1386 C CA . LEU A 1 179 ? -7.909 1.489 0.970 1.00 79.75 179 LEU A CA 1
ATOM 1387 C C . LEU A 1 179 ? -8.454 0.491 -0.059 1.00 79.75 179 LEU A C 1
ATOM 1389 O O . LEU A 1 179 ? -8.449 0.781 -1.252 1.00 79.75 179 LEU A O 1
ATOM 1393 N N . VAL A 1 180 ? -8.939 -0.669 0.389 1.00 84.38 180 VAL A N 1
ATOM 1394 C CA . VAL A 1 180 ? -9.405 -1.716 -0.528 1.00 84.38 180 VA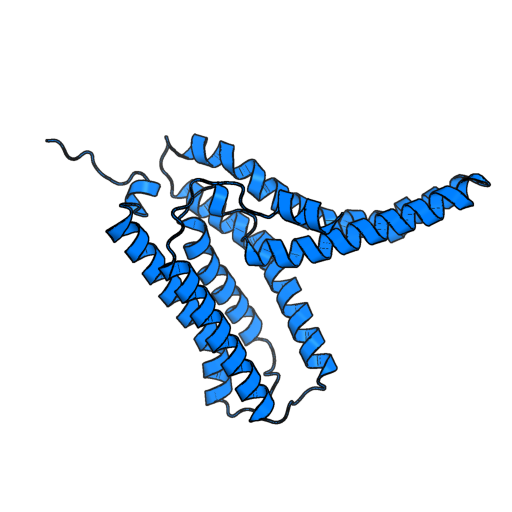L A CA 1
ATOM 1395 C C . VAL A 1 180 ? -10.710 -1.339 -1.230 1.00 84.38 180 VAL A C 1
ATOM 1397 O O . VAL A 1 180 ? -10.869 -1.662 -2.402 1.00 84.38 180 VAL A O 1
ATOM 1400 N N . TRP A 1 181 ? -11.612 -0.603 -0.581 1.00 86.44 181 TRP A N 1
ATOM 1401 C CA . TRP A 1 181 ? -12.798 -0.055 -1.245 1.00 86.44 181 TRP A CA 1
ATOM 1402 C C . TRP A 1 181 ? -12.450 1.044 -2.253 1.00 86.44 181 TRP A C 1
ATOM 1404 O O . TRP A 1 181 ? -13.062 1.101 -3.317 1.00 86.44 181 TRP A O 1
ATOM 1414 N N . THR A 1 182 ? -11.444 1.875 -1.974 1.00 83.19 182 THR A N 1
ATOM 1415 C CA . THR A 1 182 ? -10.945 2.842 -2.958 1.00 83.19 182 THR A CA 1
ATOM 1416 C C . THR A 1 182 ? -10.325 2.132 -4.164 1.00 83.19 182 THR A C 1
ATOM 1418 O O . THR A 1 182 ? -10.615 2.503 -5.297 1.00 83.19 182 THR A O 1
ATOM 1421 N N . MET A 1 183 ? -9.530 1.076 -3.944 1.00 82.62 183 MET A N 1
ATOM 1422 C CA . MET A 1 183 ? -8.972 0.247 -5.025 1.00 82.62 183 MET A CA 1
ATOM 1423 C C . MET A 1 183 ? -10.057 -0.452 -5.841 1.00 82.62 183 MET A C 1
ATOM 1425 O O . MET A 1 183 ? -9.994 -0.426 -7.063 1.00 82.62 183 MET A O 1
ATOM 1429 N N . PHE A 1 184 ? -11.086 -0.996 -5.191 1.00 86.56 184 PHE A N 1
ATOM 1430 C CA . PHE A 1 184 ? -12.266 -1.527 -5.875 1.00 86.56 184 PHE A CA 1
ATOM 1431 C C . PHE A 1 184 ? -12.911 -0.478 -6.789 1.00 86.56 184 PHE A C 1
ATOM 1433 O O . PHE A 1 184 ? -13.282 -0.792 -7.913 1.00 86.56 184 PHE A O 1
ATOM 1440 N N . GLY A 1 185 ? -12.989 0.778 -6.335 1.00 85.62 185 GLY A N 1
ATOM 1441 C CA . GLY A 1 185 ? -13.458 1.896 -7.150 1.00 85.62 185 GLY A CA 1
ATOM 1442 C C . GLY A 1 185 ? -12.647 2.095 -8.432 1.00 85.62 185 GLY A C 1
ATOM 1443 O O . GLY A 1 185 ? -13.246 2.299 -9.480 1.00 85.62 185 GLY A O 1
ATOM 1444 N N . PHE A 1 186 ? -11.316 1.990 -8.372 1.00 83.31 186 PHE A N 1
ATOM 1445 C CA . PHE A 1 186 ? -10.460 2.046 -9.565 1.00 83.31 186 PHE A CA 1
ATOM 1446 C C . PHE A 1 186 ? -10.649 0.821 -10.466 1.00 83.31 186 PHE A C 1
ATOM 1448 O O . PHE A 1 186 ? -10.872 0.976 -11.661 1.00 83.31 186 PHE A O 1
ATOM 1455 N N . GLN A 1 187 ? -10.675 -0.378 -9.880 1.00 84.56 187 GLN A N 1
ATOM 1456 C CA . GLN A 1 187 ? -10.826 -1.641 -10.609 1.00 84.56 187 GLN A CA 1
ATOM 1457 C C . GLN A 1 187 ? -12.176 -1.777 -11.339 1.00 84.56 187 GLN A C 1
ATOM 1459 O O . GLN A 1 187 ? -12.293 -2.594 -12.243 1.00 84.56 187 GLN A O 1
ATOM 1464 N N . LEU A 1 188 ? -13.202 -0.995 -10.977 1.00 85.94 188 LEU A N 1
ATOM 1465 C CA . LEU A 1 188 ? -14.469 -0.939 -11.722 1.00 85.94 188 LEU A CA 1
ATOM 1466 C C . LEU A 1 188 ? -14.330 -0.313 -13.116 1.00 85.94 188 LEU A C 1
ATOM 1468 O O . LEU A 1 188 ? -15.194 -0.541 -13.962 1.00 85.94 188 LEU A O 1
ATOM 1472 N N . PHE A 1 189 ? -13.292 0.495 -13.333 1.00 84.00 189 PHE A N 1
ATOM 1473 C CA . PHE A 1 189 ? -13.015 1.147 -14.614 1.00 84.00 189 PHE A CA 1
ATOM 1474 C C . PHE A 1 189 ? -11.956 0.410 -15.440 1.00 84.00 189 PHE A C 1
ATOM 1476 O O . PHE A 1 189 ? -11.767 0.756 -16.604 1.00 84.00 189 PHE A O 1
ATOM 1483 N N . ASP A 1 190 ? -11.296 -0.593 -14.858 1.00 80.81 190 ASP A N 1
ATOM 1484 C CA . ASP A 1 190 ? -10.287 -1.407 -15.529 1.00 80.81 190 ASP A CA 1
ATOM 1485 C C . ASP A 1 190 ? -10.910 -2.649 -16.181 1.00 80.81 190 ASP A C 1
ATOM 1487 O O . ASP A 1 190 ? -11.881 -3.235 -15.691 1.00 80.81 190 ASP A O 1
ATOM 1491 N N . ASP A 1 191 ? -10.316 -3.088 -17.289 1.00 76.19 191 ASP A N 1
ATOM 1492 C CA . ASP A 1 191 ? -10.716 -4.321 -17.959 1.00 76.19 191 ASP A CA 1
ATOM 1493 C C . ASP A 1 191 ? -10.229 -5.566 -17.204 1.00 76.19 191 ASP A C 1
ATOM 1495 O O . ASP A 1 191 ? -9.128 -5.620 -16.653 1.00 76.19 191 ASP A O 1
ATOM 1499 N N . ALA A 1 192 ? -11.037 -6.631 -17.229 1.00 75.06 192 ALA A N 1
ATOM 1500 C CA . ALA A 1 192 ? -10.672 -7.881 -16.574 1.00 75.06 192 ALA A CA 1
ATOM 1501 C C . ALA A 1 192 ? -9.445 -8.538 -17.253 1.00 75.06 192 ALA A C 1
ATOM 1503 O O . ALA A 1 192 ? -9.501 -8.845 -18.453 1.00 75.06 192 ALA A O 1
ATOM 1504 N N . PRO A 1 193 ? -8.380 -8.878 -16.495 1.00 68.69 193 PRO A N 1
ATOM 1505 C CA . PRO A 1 193 ? -7.124 -9.402 -17.053 1.00 68.69 193 PRO A CA 1
ATOM 1506 C C . PRO A 1 193 ? -7.258 -10.817 -17.646 1.00 68.69 193 PRO A C 1
ATOM 1508 O O . PRO A 1 193 ? -6.413 -11.288 -18.412 1.00 68.69 193 PRO A O 1
ATOM 1511 N N . VAL A 1 194 ? -8.334 -11.524 -17.295 1.00 73.69 194 VAL A N 1
ATOM 1512 C CA . VAL A 1 194 ? -8.552 -12.932 -17.629 1.00 73.69 194 VAL A CA 1
ATOM 1513 C C . VAL A 1 194 ? -9.933 -13.115 -18.258 1.00 73.69 194 VAL A C 1
ATOM 1515 O O . VAL A 1 194 ? -10.917 -12.518 -17.812 1.00 73.69 194 VAL A O 1
ATOM 1518 N N . ALA A 1 195 ? -10.032 -13.982 -19.272 1.00 77.88 195 ALA A N 1
ATOM 1519 C CA . ALA A 1 195 ? -11.287 -14.325 -19.950 1.00 77.88 195 ALA A CA 1
ATOM 1520 C C . ALA A 1 195 ? -12.176 -15.270 -19.109 1.00 77.88 195 ALA A C 1
ATOM 1522 O O . ALA A 1 195 ? -12.624 -16.312 -19.581 1.00 77.88 195 ALA A O 1
ATOM 1523 N N . ALA A 1 196 ? -12.405 -14.929 -17.843 1.00 78.75 196 ALA A N 1
ATOM 1524 C CA . ALA A 1 196 ? -13.308 -15.648 -16.954 1.00 78.75 196 ALA A CA 1
ATOM 1525 C C . ALA A 1 196 ? -14.787 -15.271 -17.209 1.00 78.75 196 ALA A C 1
ATOM 1527 O O . ALA A 1 196 ? -15.071 -14.165 -17.672 1.00 78.75 196 ALA A O 1
ATOM 1528 N N . PRO A 1 197 ? -15.754 -16.148 -16.876 1.00 85.75 197 PRO A N 1
ATOM 1529 C CA . PRO A 1 197 ? -17.171 -15.808 -16.874 1.00 85.75 197 PRO A CA 1
ATOM 1530 C C . PRO A 1 197 ? -17.458 -14.576 -15.998 1.00 85.75 197 PRO A C 1
ATOM 1532 O O . PRO A 1 197 ? -16.837 -14.439 -14.937 1.00 85.75 197 PRO A O 1
ATOM 1535 N N . PRO A 1 198 ? -18.444 -13.729 -16.353 1.00 84.94 198 PRO A N 1
ATOM 1536 C CA . PRO A 1 198 ? -18.737 -12.492 -15.620 1.00 84.94 198 PRO A CA 1
ATOM 1537 C C . PRO A 1 198 ? -18.980 -12.700 -14.120 1.00 84.94 198 PRO A C 1
ATOM 1539 O O . PRO A 1 198 ? -18.542 -11.901 -13.298 1.00 84.94 198 PRO A O 1
ATOM 1542 N N . ALA A 1 199 ? -19.620 -13.812 -13.744 1.00 87.12 199 ALA A N 1
ATOM 1543 C CA . ALA A 1 199 ? -19.857 -14.155 -12.344 1.00 87.12 199 ALA A CA 1
ATOM 1544 C C . ALA A 1 199 ? -18.551 -14.359 -11.553 1.00 87.12 199 ALA A C 1
ATOM 1546 O O . ALA A 1 199 ? -18.455 -13.941 -10.402 1.00 87.12 199 ALA A O 1
ATOM 1547 N N . VAL A 1 200 ? -17.535 -14.972 -12.171 1.00 85.25 200 VAL A N 1
ATOM 1548 C CA . VAL A 1 200 ? -16.227 -15.208 -11.542 1.00 85.25 200 VAL A CA 1
ATOM 1549 C C . VAL A 1 200 ? -15.451 -13.899 -11.443 1.00 85.25 200 VAL A C 1
ATOM 1551 O O . VAL A 1 200 ? -14.897 -13.612 -10.387 1.00 85.25 200 VAL A O 1
ATOM 1554 N N . GLN A 1 201 ? -15.471 -13.070 -12.490 1.00 84.12 201 GLN A N 1
ATOM 1555 C CA . GLN A 1 201 ? -14.840 -11.746 -12.465 1.00 84.12 201 GLN A CA 1
ATOM 1556 C C . GLN A 1 201 ? -15.431 -10.864 -11.358 1.00 84.12 201 GLN A C 1
ATOM 1558 O O . GLN A 1 201 ? -14.690 -10.307 -10.551 1.00 84.12 201 GLN A O 1
ATOM 1563 N N . LEU A 1 202 ? -16.763 -10.812 -11.250 1.00 86.62 202 LEU A N 1
ATOM 1564 C CA . LEU A 1 202 ? -17.452 -10.054 -10.206 1.00 86.62 202 LEU A CA 1
ATOM 1565 C C . LEU A 1 202 ? -17.108 -10.570 -8.802 1.00 86.62 202 LEU A C 1
ATOM 1567 O O . LEU A 1 202 ? -16.898 -9.783 -7.879 1.00 86.62 202 LEU A O 1
ATOM 1571 N N . LEU A 1 203 ? -17.019 -11.892 -8.636 1.00 88.44 203 LEU A N 1
ATOM 1572 C CA . LEU A 1 203 ? -16.644 -12.499 -7.362 1.00 88.44 203 LEU A CA 1
ATOM 1573 C C . LEU A 1 203 ? -15.203 -12.143 -6.983 1.00 88.44 203 LEU A C 1
ATOM 1575 O O . LEU A 1 203 ? -14.962 -11.772 -5.838 1.00 88.44 203 LEU A O 1
ATOM 1579 N N . PHE A 1 204 ? -14.260 -12.184 -7.926 1.00 86.25 204 PHE A N 1
ATOM 1580 C CA . PHE A 1 204 ? -12.870 -11.774 -7.691 1.00 86.25 204 PHE A CA 1
ATOM 1581 C C . PHE A 1 204 ? -12.712 -10.273 -7.440 1.00 86.25 204 PHE A C 1
ATOM 1583 O O . PHE A 1 204 ? -11.803 -9.882 -6.712 1.00 86.25 204 PHE A O 1
ATOM 1590 N N . LEU A 1 205 ? -13.610 -9.452 -7.981 1.00 87.06 205 LEU A N 1
ATOM 1591 C CA . LEU A 1 205 ? -13.642 -8.015 -7.744 1.00 87.06 205 LEU A CA 1
ATOM 1592 C C . LEU A 1 205 ? -14.183 -7.678 -6.337 1.00 87.06 205 LEU A C 1
ATOM 1594 O O . LEU A 1 205 ? -13.610 -6.861 -5.621 1.00 87.06 205 LEU A O 1
ATOM 1598 N N . ILE A 1 206 ? -15.265 -8.333 -5.897 1.00 88.88 206 ILE A N 1
ATOM 1599 C CA . ILE A 1 206 ? -15.962 -8.011 -4.633 1.00 88.88 206 ILE A CA 1
ATOM 1600 C C . ILE A 1 206 ? -15.408 -8.784 -3.423 1.00 88.88 206 ILE A C 1
ATOM 1602 O O . ILE A 1 206 ? -15.439 -8.286 -2.290 1.00 88.88 206 ILE A O 1
ATOM 1606 N N . ALA A 1 207 ? -14.884 -9.997 -3.615 1.00 86.62 207 ALA A N 1
ATOM 1607 C CA . ALA A 1 207 ? -14.398 -10.825 -2.511 1.00 86.62 207 ALA A CA 1
ATOM 1608 C C . ALA A 1 207 ? -13.249 -10.178 -1.707 1.00 86.62 207 ALA A C 1
ATOM 1610 O O . ALA A 1 207 ? -13.280 -10.266 -0.470 1.00 86.62 207 ALA A O 1
ATOM 1611 N N . PRO A 1 208 ? -12.251 -9.501 -2.317 1.00 85.88 208 PRO A N 1
ATOM 1612 C CA . PRO A 1 208 ? -11.190 -8.856 -1.552 1.00 85.88 208 PRO A CA 1
ATOM 1613 C C . PRO A 1 208 ? -11.706 -7.731 -0.632 1.00 85.88 208 PRO A C 1
ATOM 1615 O O . PRO A 1 208 ? -11.417 -7.825 0.567 1.00 85.88 208 PRO A O 1
ATOM 1618 N N . PRO A 1 209 ? -12.510 -6.742 -1.087 1.00 87.25 209 PRO A N 1
ATOM 1619 C CA . PRO A 1 209 ? -13.094 -5.717 -0.210 1.00 87.25 209 PRO A CA 1
ATOM 1620 C C . PRO A 1 209 ? -13.974 -6.271 0.909 1.00 87.25 209 PRO A C 1
ATOM 1622 O O . PRO A 1 209 ? -13.825 -5.881 2.074 1.00 87.25 209 PRO A O 1
ATOM 1625 N N . VAL A 1 210 ? -14.858 -7.220 0.590 1.00 89.31 210 VAL A N 1
ATOM 1626 C CA . VAL A 1 210 ? -15.776 -7.808 1.577 1.00 89.31 210 VAL A CA 1
ATOM 1627 C C . VAL A 1 210 ? -15.001 -8.570 2.645 1.00 89.31 210 VAL A C 1
ATOM 1629 O O . VAL A 1 210 ? -15.243 -8.385 3.839 1.00 89.31 210 VAL A O 1
ATOM 1632 N N . SER A 1 211 ? -14.015 -9.372 2.241 1.00 87.12 211 SER A N 1
ATOM 1633 C CA . SER A 1 211 ? -13.185 -10.109 3.192 1.00 87.12 211 SER A CA 1
ATOM 1634 C C . SER A 1 211 ? -12.343 -9.179 4.073 1.00 87.12 211 SER A C 1
ATOM 1636 O O . SER A 1 211 ? -12.155 -9.503 5.245 1.00 87.12 211 SER A O 1
ATOM 1638 N N . VAL A 1 212 ? -11.816 -8.047 3.556 1.00 85.81 212 VAL A N 1
ATOM 1639 C CA . VAL A 1 212 ? -11.040 -7.102 4.402 1.00 85.81 212 VAL A CA 1
ATOM 1640 C C . VAL A 1 212 ? -11.975 -6.513 5.429 1.00 85.81 212 VAL A C 1
ATOM 1642 O O . VAL A 1 212 ? -11.673 -6.516 6.614 1.00 85.81 212 VAL A O 1
ATOM 1645 N N . THR A 1 213 ? -13.131 -6.046 4.971 1.00 85.12 213 THR A N 1
ATOM 1646 C CA . THR A 1 213 ? -14.120 -5.405 5.830 1.00 85.12 213 THR A CA 1
ATOM 1647 C C . THR A 1 213 ? -14.571 -6.351 6.942 1.00 85.12 213 THR A C 1
ATOM 1649 O O . THR A 1 213 ? -14.626 -5.951 8.104 1.00 85.12 213 THR A O 1
ATOM 1652 N N . ALA A 1 214 ? -14.825 -7.623 6.620 1.00 87.19 214 ALA A N 1
ATOM 1653 C CA . ALA A 1 214 ? -15.179 -8.641 7.605 1.00 87.19 214 ALA A CA 1
ATOM 1654 C C . ALA A 1 214 ? -14.059 -8.873 8.635 1.00 87.19 214 ALA A C 1
ATOM 1656 O O . ALA A 1 214 ? -14.333 -8.904 9.838 1.00 87.19 214 ALA 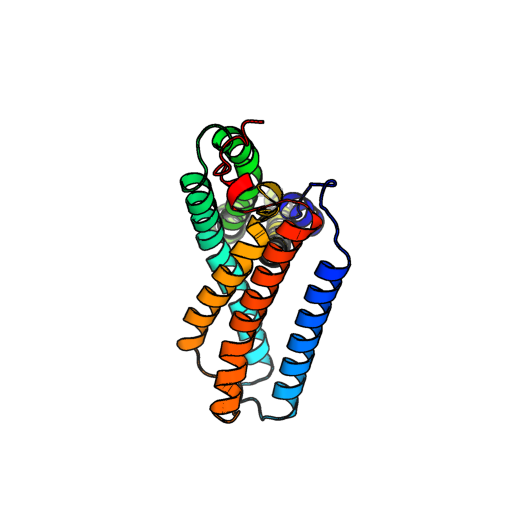A O 1
ATOM 1657 N N . LEU A 1 215 ? -12.806 -8.983 8.177 1.00 85.31 215 LEU A N 1
ATOM 1658 C CA . LEU A 1 215 ? -11.645 -9.160 9.051 1.00 85.31 215 LEU A CA 1
ATOM 1659 C C . LEU A 1 215 ? -11.447 -7.947 9.971 1.00 85.31 215 LEU A C 1
ATOM 1661 O O . LEU A 1 215 ? -11.327 -8.112 11.180 1.00 85.31 215 LEU A O 1
ATOM 1665 N N . SER A 1 216 ? -11.536 -6.734 9.430 1.00 82.56 216 SER A N 1
ATOM 1666 C CA . SER A 1 216 ? -11.456 -5.487 10.191 1.00 82.56 216 SER A CA 1
ATOM 1667 C C . SER A 1 216 ? -12.551 -5.364 11.248 1.00 82.56 216 SER A C 1
ATOM 1669 O O . SER A 1 216 ? -12.284 -4.965 12.382 1.00 82.56 216 SER A O 1
ATOM 1671 N N . VAL A 1 217 ? -13.794 -5.736 10.922 1.00 84.56 217 VAL A N 1
ATOM 1672 C CA . VAL A 1 217 ? -14.891 -5.759 11.903 1.00 84.56 217 VAL A CA 1
ATOM 1673 C C . VAL A 1 217 ? -14.617 -6.786 13.001 1.00 84.56 217 VAL A C 1
ATOM 1675 O O . VAL A 1 217 ? -14.889 -6.511 14.172 1.00 84.56 217 VAL A O 1
ATOM 1678 N N . TRP A 1 218 ? -14.079 -7.956 12.651 1.00 85.88 218 TRP A N 1
ATOM 1679 C CA . TRP A 1 218 ? -13.702 -8.980 13.623 1.00 85.88 218 TRP A CA 1
ATOM 1680 C C . TRP A 1 218 ? -12.561 -8.514 14.538 1.00 85.88 218 TRP A C 1
ATOM 1682 O O . TRP A 1 218 ? -12.694 -8.633 15.755 1.00 85.88 218 TRP A O 1
ATOM 1692 N N . GLU A 1 219 ? -11.507 -7.900 13.996 1.00 81.31 219 GLU A N 1
ATOM 1693 C CA . GLU A 1 219 ? -10.398 -7.332 14.775 1.00 81.31 219 GLU A CA 1
ATOM 1694 C C . GLU A 1 219 ? -10.887 -6.253 15.742 1.00 81.31 219 GLU A C 1
ATOM 1696 O O . GLU A 1 219 ? -10.603 -6.321 16.936 1.00 81.31 219 GLU A O 1
ATOM 1701 N N . VAL A 1 220 ? -11.711 -5.308 15.276 1.00 79.00 220 VAL A N 1
ATOM 1702 C CA . VAL A 1 220 ? -12.287 -4.262 16.139 1.00 79.00 220 VAL A CA 1
ATOM 1703 C C . VAL A 1 220 ? -13.168 -4.865 17.236 1.00 79.00 220 VAL A C 1
ATOM 1705 O O . VAL A 1 220 ? -13.118 -4.422 18.387 1.00 79.00 220 VAL A O 1
ATOM 1708 N N . ARG A 1 221 ? -13.972 -5.890 16.919 1.00 79.81 221 ARG A N 1
ATOM 1709 C CA . ARG A 1 221 ? -14.766 -6.610 17.929 1.00 79.81 221 ARG A CA 1
ATOM 1710 C C . ARG A 1 221 ? -13.866 -7.293 18.953 1.00 79.81 221 ARG A C 1
ATOM 1712 O O . ARG A 1 221 ? -14.162 -7.210 20.141 1.00 79.81 221 ARG A O 1
ATOM 1719 N N . ARG A 1 222 ? -12.772 -7.909 18.512 1.00 79.06 222 ARG A N 1
ATOM 1720 C CA . ARG A 1 222 ? -11.845 -8.653 19.361 1.00 79.06 222 ARG A CA 1
ATOM 1721 C C . ARG A 1 222 ? -11.015 -7.755 20.274 1.00 79.06 222 ARG A C 1
ATOM 1723 O O . ARG A 1 222 ? -10.918 -8.031 21.466 1.00 79.06 222 ARG A O 1
ATOM 1730 N N . LEU A 1 223 ? -10.504 -6.642 19.751 1.00 75.06 223 LEU A N 1
ATOM 1731 C CA . LEU A 1 223 ? -9.839 -5.597 20.536 1.00 75.06 223 LEU A CA 1
ATOM 1732 C C . LEU A 1 223 ? -10.774 -5.041 21.618 1.00 75.06 223 LEU A C 1
ATOM 1734 O O . LEU A 1 223 ? -10.367 -4.835 22.763 1.00 75.06 223 LEU A O 1
ATOM 1738 N N . ARG A 1 224 ? -12.063 -4.890 21.291 1.00 76.94 224 ARG A N 1
ATOM 1739 C CA . ARG A 1 224 ? -13.088 -4.501 22.263 1.00 76.94 224 ARG A CA 1
ATOM 1740 C C . ARG A 1 224 ? -13.326 -5.569 23.333 1.00 76.94 224 ARG A C 1
ATOM 1742 O O . ARG A 1 224 ? -13.471 -5.195 24.494 1.00 76.94 224 ARG A O 1
ATOM 1749 N N . THR A 1 225 ? -13.436 -6.848 22.974 1.00 75.94 225 THR A N 1
ATOM 1750 C CA . THR A 1 225 ? -13.819 -7.908 23.924 1.00 75.94 225 THR A CA 1
ATOM 1751 C C . THR A 1 225 ? -12.659 -8.408 24.780 1.00 75.94 225 THR A C 1
ATOM 1753 O O . THR A 1 225 ? -12.874 -8.657 25.960 1.00 75.94 225 THR A O 1
ATOM 1756 N N . HIS A 1 226 ? -11.451 -8.534 24.223 1.00 72.31 226 HIS A N 1
ATOM 1757 C CA . HIS A 1 226 ? -10.296 -9.119 24.919 1.00 72.31 226 HIS A CA 1
ATOM 1758 C C . HIS A 1 226 ? -9.329 -8.085 25.494 1.00 72.31 226 HIS A C 1
ATOM 1760 O O . HIS A 1 226 ? -8.725 -8.339 26.530 1.00 72.31 226 HIS A O 1
ATOM 1766 N N . HIS A 1 227 ? -9.207 -6.914 24.863 1.00 67.56 227 HIS A N 1
ATOM 1767 C CA . HIS A 1 227 ? -8.259 -5.878 25.291 1.00 67.56 227 HIS A CA 1
ATOM 1768 C C . HIS A 1 227 ? -8.954 -4.636 25.871 1.00 67.56 227 HIS A C 1
ATOM 1770 O O . HIS A 1 227 ? -8.299 -3.714 26.350 1.00 67.56 227 HIS A O 1
ATOM 1776 N N . GLY A 1 228 ? -10.294 -4.588 25.858 1.00 62.78 228 GLY A N 1
ATOM 1777 C CA . GLY A 1 228 ? -11.066 -3.451 26.374 1.00 62.78 228 GLY A CA 1
ATOM 1778 C C . GLY A 1 228 ? -10.827 -2.143 25.606 1.00 62.78 228 GLY A C 1
ATOM 1779 O O . GLY A 1 228 ? -11.147 -1.058 26.111 1.00 62.78 228 GLY A O 1
ATOM 1780 N N . ILE A 1 229 ? -10.266 -2.243 24.397 1.00 66.25 229 ILE A N 1
ATOM 1781 C CA . ILE A 1 229 ? -9.966 -1.131 23.499 1.00 66.25 229 ILE A CA 1
ATOM 1782 C C . ILE A 1 229 ? -11.194 -0.932 22.621 1.00 66.25 229 ILE A C 1
ATOM 1784 O O . ILE A 1 229 ? -11.480 -1.718 21.722 1.00 66.25 229 ILE A O 1
ATOM 1788 N N . THR A 1 230 ? -11.975 0.109 22.901 1.00 64.50 230 THR A N 1
ATOM 1789 C CA . THR A 1 230 ? -13.169 0.424 22.112 1.00 64.50 230 THR A CA 1
ATOM 1790 C C . THR A 1 230 ? -12.975 1.724 21.352 1.00 64.50 230 THR A C 1
ATOM 1792 O O . THR A 1 230 ? -12.339 2.653 21.847 1.00 64.50 230 THR A O 1
ATOM 1795 N N . LEU A 1 231 ? -13.602 1.828 20.176 1.00 60.78 231 LEU A N 1
ATOM 1796 C CA . LEU A 1 231 ? -13.682 3.081 19.414 1.00 60.78 231 LEU A CA 1
ATOM 1797 C C . LEU A 1 231 ? -14.220 4.230 20.286 1.00 60.78 231 LEU A C 1
ATOM 1799 O O . LEU A 1 231 ? -13.840 5.383 20.138 1.00 60.78 231 LEU A O 1
ATOM 1803 N N . ARG A 1 232 ? -15.103 3.901 21.233 1.00 60.19 232 ARG A N 1
ATOM 1804 C CA . ARG A 1 232 ? -15.725 4.843 22.163 1.00 60.19 232 ARG A CA 1
ATOM 1805 C C . ARG A 1 232 ? -14.742 5.332 23.227 1.00 60.19 232 ARG A C 1
ATOM 1807 O O . ARG A 1 232 ? -14.725 6.525 23.502 1.00 60.19 232 ARG A O 1
ATOM 1814 N N . ARG A 1 233 ? -13.887 4.451 23.748 1.00 60.19 233 ARG A N 1
ATOM 1815 C CA . ARG A 1 233 ? -12.816 4.776 24.701 1.00 60.19 233 ARG A CA 1
ATOM 1816 C C . ARG A 1 233 ? -11.685 5.557 24.026 1.00 60.19 233 ARG A C 1
ATOM 1818 O O . ARG A 1 233 ? -11.243 6.557 24.578 1.00 60.19 233 ARG A O 1
ATOM 1825 N N . ALA A 1 234 ? -11.323 5.176 22.797 1.00 58.19 234 ALA A N 1
ATOM 1826 C CA . ALA A 1 234 ? -10.385 5.899 21.930 1.00 58.19 234 ALA A CA 1
ATOM 1827 C C . ALA A 1 234 ? -10.856 7.331 21.608 1.00 58.19 234 ALA A C 1
ATOM 1829 O O . ALA A 1 234 ? -10.063 8.265 21.564 1.00 58.19 234 ALA A O 1
ATOM 1830 N N . LEU A 1 235 ? -12.170 7.517 21.440 1.00 58.56 235 LEU A N 1
ATOM 1831 C CA . LEU A 1 235 ? -12.806 8.821 21.216 1.00 58.56 235 LEU A CA 1
ATOM 1832 C C . LEU A 1 235 ? -13.264 9.510 22.520 1.00 58.56 235 LEU A C 1
ATOM 1834 O O . LEU A 1 235 ? -13.942 10.537 22.457 1.00 58.56 235 LEU A O 1
ATOM 1838 N N . HIS A 1 236 ? -12.940 8.940 23.689 1.00 60.59 236 HIS A N 1
ATOM 1839 C CA . HIS A 1 236 ? -13.352 9.394 25.025 1.00 60.59 236 HIS A CA 1
ATOM 1840 C C . HIS A 1 236 ? -14.853 9.739 25.149 1.00 60.59 236 HIS A C 1
ATOM 1842 O O . HIS A 1 236 ? -15.260 10.748 25.719 1.00 60.59 236 HIS A O 1
ATOM 1848 N N . ARG A 1 237 ? -15.705 8.887 24.574 1.00 59.12 237 ARG A N 1
ATOM 1849 C CA . ARG A 1 237 ? -17.175 8.946 24.654 1.00 59.12 237 ARG A CA 1
ATOM 1850 C C . ARG A 1 237 ? -17.754 8.112 25.801 1.00 59.12 237 ARG A C 1
ATOM 1852 O O . ARG A 1 237 ? -18.977 7.977 25.898 1.00 59.12 237 ARG A O 1
ATOM 1859 N N . ASP A 1 238 ? -16.908 7.553 26.656 1.00 51.97 238 ASP A N 1
ATOM 1860 C CA . ASP A 1 238 ? -17.361 6.864 27.857 1.00 51.97 238 ASP A CA 1
ATOM 1861 C C . ASP A 1 238 ? -17.675 7.906 28.932 1.00 51.97 238 ASP A C 1
ATOM 1863 O O . ASP A 1 238 ? -16.802 8.645 29.382 1.00 51.97 238 ASP A O 1
ATOM 1867 N N . ARG A 1 239 ? -18.959 7.998 29.305 1.00 51.69 239 ARG A N 1
ATOM 1868 C CA . ARG A 1 239 ? -19.369 8.729 30.507 1.00 51.69 239 ARG A CA 1
ATOM 1869 C C . ARG A 1 239 ? -18.658 8.084 31.702 1.00 51.69 239 ARG A C 1
ATOM 1871 O O . ARG A 1 239 ? -18.611 6.849 31.739 1.00 51.69 239 ARG A O 1
ATOM 1878 N N . PRO A 1 240 ? -18.143 8.865 32.668 1.00 46.56 240 PRO A N 1
ATOM 1879 C CA . PRO A 1 240 ? -17.669 8.292 33.916 1.00 46.56 240 PRO A CA 1
ATOM 1880 C C . PRO A 1 240 ? -18.810 7.457 34.497 1.00 46.56 240 PRO A C 1
ATOM 1882 O O . PRO A 1 240 ? -19.927 7.948 34.666 1.00 46.56 240 PRO A O 1
ATOM 1885 N N . ARG A 1 241 ? -18.549 6.167 34.730 1.00 48.88 241 ARG A N 1
ATOM 1886 C CA . ARG A 1 241 ? -19.394 5.373 35.616 1.00 48.88 241 ARG A CA 1
ATOM 1887 C C . ARG A 1 241 ? -19.211 5.996 36.995 1.00 48.88 241 ARG A C 1
ATOM 1889 O O . ARG A 1 241 ? -18.203 5.743 37.641 1.00 48.88 241 ARG A O 1
ATOM 1896 N N . THR A 1 242 ? -20.129 6.877 37.372 1.00 48.94 242 THR A N 1
ATOM 1897 C CA . THR A 1 242 ? -20.356 7.244 38.767 1.00 48.94 242 THR A CA 1
ATOM 1898 C C . THR A 1 242 ? -20.682 5.948 39.500 1.00 48.94 242 THR A C 1
ATOM 1900 O O . THR A 1 242 ? -21.727 5.346 39.239 1.00 48.94 242 THR A O 1
ATOM 1903 N N . ALA A 1 243 ? -19.715 5.470 40.279 1.00 41.38 243 ALA A N 1
ATOM 1904 C CA . ALA A 1 243 ? -19.969 4.588 41.407 1.00 41.38 243 ALA A CA 1
ATOM 1905 C C . ALA A 1 243 ? -20.534 5.430 42.554 1.00 41.38 243 ALA A C 1
ATOM 1907 O O . ALA A 1 243 ? -20.145 6.621 42.629 1.00 41.38 243 ALA A O 1
#